Protein AF-A0A7J7NSS6-F1 (afdb_monomer)

Mean predicted aligned error: 16.61 Å

Radius of gyration: 22.89 Å; Cα contacts (8 Å, |Δi|>4): 612; chains: 1; bounding box: 60×55×59 Å

Organism: NCBI:txid39325

Solvent-accessible surface area (backbone atoms only — not comparable to full-atom values): 21079 Å² total; per-residue (Å²): 132,68,59,78,70,62,75,88,62,68,85,69,71,80,84,78,56,51,72,68,51,47,50,54,41,51,54,50,54,50,36,53,73,68,77,43,67,46,45,37,40,45,58,42,60,90,91,64,49,59,67,59,48,50,40,52,44,48,52,56,50,24,68,70,72,55,29,59,59,25,49,45,47,28,11,84,44,65,68,66,5,54,78,68,78,32,38,28,47,44,69,74,67,68,46,72,86,66,87,78,63,74,82,77,79,71,54,72,68,59,35,52,54,46,23,68,72,46,67,65,40,52,35,37,38,31,39,52,40,41,50,41,13,50,68,57,53,49,46,50,27,55,48,28,17,60,37,58,72,28,98,43,78,38,21,52,45,19,39,39,36,30,29,32,89,87,52,68,59,20,90,88,39,35,37,79,86,54,94,57,71,62,63,60,60,53,57,14,52,50,48,30,49,53,48,51,61,71,63,74,56,74,69,45,59,41,62,41,49,53,78,44,70,69,40,65,71,44,57,38,70,74,38,73,61,32,46,65,62,43,69,47,36,73,68,32,40,30,27,33,56,47,72,79,41,65,94,31,44,40,27,56,68,35,45,28,34,28,68,41,78,41,60,55,94,88,56,57,77,56,83,40,72,53,60,24,38,30,29,36,32,83,69,49,72,58,92,44,76,44,92,97,50,50,28,37,75,45,49,56,45,75,41,75,46,66,48,98,88,67,49,83,32,34,42,32,25,52,46,60,43,72,50,80,38,70,68,81,74,82,78,72,94,75,87,76,75,87,88,62,88,62,51,77,56,84,86,75,80,94,67,88,82,83,85,87,80,90,78,89,84,85,81,137

Secondary structure (DSSP, 8-state):
-PPPPPGGG--S-GGG--HHHHHHHHHHHHHHHTT---EEEEE--TTS-HHHHHHHHHHHHHHHHT-GGGEEEEESSHHHHHHTT-EEHHHHTT----TT-S--PPPHHHHHHHHHHHTT--EEEETTGGG-BHHHHHHHHHHHHHHHT--SGGGG-EEEEEE-TTSPPPSSS-BTT-SSTTHHHHHHHHHHHHHHHHT-S--EEEEPEESSHHHHHS-TTTTTT--SEEEE-TT-EEEE-S-SBGGGTB-TT-EEEEEEEE--TT--TTTSPPSEEEEEETT--S--SSTTS-EEEE--EEEEEE-TT--EEEEEE-SEEE-S--------S----SS--PEEE-------S-----------

Sequence (364 aa):
MVDEVPENVLAVPLENMSDDQRMAHDVILKTLKDEKSIRMIICGRTGTGKSTLINAIVRSTVAHFRTSKSVRIMAPTGVPAFNIGGYTIHHELGISVERRSSYKQMTCEHCRRMHEEFKDTQLIIIDEYIMLGRSMIANVDLRCRDIFAVNELFGGVSVVLMGDIRQLPPIFDSPLYSKNGNYMQIAANDRNRDRLIQFGKPVRSIPSRNNCETTFNASTDDANDLEKHIYLSVGARVMLRSNLVIQNGLVSGAMGIVIDIVYLLSSNPPNDQPLAVMVDFDNYRGPSFCEGSNVIPIPPQTVNWKTSSGTSCQRTQIPLLLCWAITFRKTPKNWKVRRTKFKIIGRRSFAVNGSSTKSVLRIP

InterPro domains:
  IPR003593 AAA+ ATPase domain [SM00382] (36-182)
  IPR010285 DNA helicase Pif1-like, DEAD-box helicase domain [PF05970] (17-174)
  IPR027417 P-loop containing nucleoside triphosphate hydrolase [G3DSA:3.40.50.300] (14-190)
  IPR027417 P-loop containing nucleoside triphosphate hydrolase [SSF52540] (15-198)
  IPR027417 P-loop containing nucleoside triphosphate hydrolase [SSF52540] (151-330)
  IPR051055 PIF1 DNA helicase [PTHR47642] (16-175)

pLDDT: mean 71.23, std 20.9, range [20.59, 96.69]

Nearest PDB structures (foldseek):
  6l3g-assembly1_A  TM=4.893E-01  e=5.029E-19  Bacteroides sp. AF32-8BH
  6l3g-assembly1_B-2  TM=4.888E-01  e=2.295E-18  Bacteroides sp. AF32-8BH
  5fhe-assembly1_A  TM=4.822E-01  e=9.854E-18  Bacteroides fragilis
  5fhf-assembly1_A  TM=4.085E-01  e=5.369E-18  Bacteroides fragilis
  5fhd-assembly2_B  TM=4.383E-01  e=1.633E-13  Bacteroides fragilis

Foldseek 3Di:
DQPDDPPVLPPDDPVPADPLLVVVLCVLLVCLVVVAAAFAEEADDVPNCLLVSLSSNQVSQCVVLSHNLQEAEEECDDPVQVSNVHYHPCVLLVPDPLLDDDQDDDDPVVLVVLLVSNVNHQEYEYEQCQLDADSNLVSQQVSQCSNLVAPDRSNRHHYYYYYHPQPFGNQPWAGLQDPDTCPQNVVQQVVLVVVVVVVVFDKFKAAKDKPDPCQLPDDCSQFQNFDRIAIDGQQFKKFFRAQDDVVFPRHGGFIWGFHDFAADPPDDPPHDHTQFTWTQTPRGRDDAPDPPTSIDTQGWDKGWDADPVRDIIIITHGRMHGPPDRRDDDDPPDDDDDPDDYDYDDDDDDDPDDDDDDDDDDDD

Structure (mmCIF, N/CA/C/O backbone):
data_AF-A0A7J7NSS6-F1
#
_entry.id   AF-A0A7J7NSS6-F1
#
loop_
_atom_site.group_PDB
_atom_site.id
_atom_site.type_symbol
_atom_site.label_atom_id
_atom_site.label_alt_id
_atom_site.label_comp_id
_atom_site.label_asym_id
_atom_site.label_entity_id
_atom_site.label_seq_id
_atom_site.pdbx_PDB_ins_code
_atom_site.Cartn_x
_atom_site.Cartn_y
_atom_site.Cartn_z
_atom_site.occupancy
_atom_site.B_iso_or_equiv
_atom_site.auth_seq_id
_atom_site.auth_comp_id
_atom_site.auth_asym_id
_atom_site.auth_atom_id
_atom_site.pdbx_PDB_model_num
ATOM 1 N N . MET A 1 1 ? -28.173 14.974 16.090 1.00 33.12 1 MET A N 1
ATOM 2 C CA . MET A 1 1 ? -27.990 14.766 14.642 1.00 33.12 1 MET A CA 1
ATOM 3 C C . MET A 1 1 ? -26.992 13.635 14.506 1.00 33.12 1 MET A C 1
ATOM 5 O O . MET A 1 1 ? -25.934 13.733 15.105 1.00 33.12 1 MET A O 1
ATOM 9 N N . VAL A 1 2 ? -27.391 12.513 13.908 1.00 40.81 2 VAL A N 1
ATOM 10 C CA . VAL A 1 2 ? -26.460 11.417 13.604 1.00 40.81 2 VAL A CA 1
ATOM 11 C C . VAL A 1 2 ? -25.635 11.913 12.424 1.00 40.81 2 VAL A C 1
ATOM 13 O O . VAL A 1 2 ? -26.243 12.344 11.447 1.00 40.81 2 VAL A O 1
ATOM 16 N N . ASP A 1 3 ? -24.306 11.927 12.533 1.00 42.91 3 ASP A N 1
ATOM 17 C CA . ASP A 1 3 ? -23.444 12.256 11.394 1.00 42.91 3 ASP A CA 1
ATOM 18 C C . ASP A 1 3 ? -23.848 11.365 10.212 1.00 42.91 3 ASP A C 1
ATOM 20 O O . ASP A 1 3 ? -23.899 10.137 10.349 1.00 42.91 3 ASP A O 1
ATOM 24 N N . GLU A 1 4 ? -24.209 11.984 9.085 1.00 46.16 4 GLU A N 1
ATOM 25 C CA . GLU A 1 4 ? -24.670 11.270 7.896 1.00 46.16 4 GLU A CA 1
ATOM 26 C C . GLU A 1 4 ? -23.613 10.249 7.464 1.00 46.16 4 GLU A C 1
ATOM 28 O O . GLU A 1 4 ? -22.434 10.560 7.274 1.00 46.16 4 GLU A O 1
ATOM 33 N N . VAL A 1 5 ? -24.041 8.992 7.342 1.00 50.44 5 VAL A N 1
ATOM 34 C CA . VAL A 1 5 ? -23.228 7.942 6.730 1.00 50.44 5 VAL A CA 1
ATOM 35 C C . VAL A 1 5 ? -23.059 8.327 5.259 1.00 50.44 5 VAL A C 1
ATOM 37 O O . VAL A 1 5 ? -24.080 8.545 4.607 1.00 50.44 5 VAL A O 1
ATOM 40 N N . PRO A 1 6 ? -21.829 8.399 4.718 1.00 45.69 6 PRO A N 1
ATOM 41 C CA . PRO A 1 6 ? -21.617 8.747 3.317 1.00 45.69 6 PRO A CA 1
ATOM 42 C C . PRO A 1 6 ? -22.492 7.876 2.396 1.00 45.69 6 PRO A C 1
ATOM 44 O O . PRO A 1 6 ? -22.488 6.648 2.529 1.00 45.69 6 PRO A O 1
ATOM 47 N N . GLU A 1 7 ? -23.263 8.493 1.488 1.00 42.19 7 GLU A N 1
ATOM 48 C CA . GLU A 1 7 ? -24.265 7.823 0.628 1.00 42.19 7 GLU A CA 1
ATOM 49 C C . GLU A 1 7 ? -23.706 6.609 -0.136 1.00 42.19 7 GLU A C 1
ATOM 51 O O . GLU A 1 7 ? -24.392 5.613 -0.370 1.00 42.19 7 GLU A O 1
ATOM 56 N N . ASN A 1 8 ? -22.418 6.646 -0.459 1.00 44.03 8 ASN A N 1
ATOM 57 C CA . ASN A 1 8 ? -21.653 5.594 -1.121 1.00 44.03 8 ASN A CA 1
ATOM 58 C C . ASN A 1 8 ? -21.469 4.301 -0.293 1.00 44.03 8 ASN A C 1
ATOM 60 O O . ASN A 1 8 ? -21.081 3.277 -0.856 1.00 44.03 8 ASN A O 1
ATOM 64 N N . VAL A 1 9 ? -21.789 4.293 1.007 1.00 44.03 9 VAL A N 1
ATOM 65 C CA . VAL A 1 9 ? -21.720 3.100 1.881 1.00 44.03 9 VAL A CA 1
ATOM 66 C C . VAL A 1 9 ? -23.047 2.308 1.892 1.00 44.03 9 VAL A C 1
ATOM 68 O O . VAL A 1 9 ? -23.101 1.177 2.379 1.00 44.03 9 VAL A O 1
ATOM 71 N N . LEU A 1 10 ? -24.131 2.847 1.316 1.00 46.81 10 LEU A N 1
ATOM 72 C CA . LEU A 1 10 ? -25.498 2.331 1.500 1.00 46.81 10 LEU A CA 1
ATOM 73 C C . LEU A 1 10 ? -25.980 1.278 0.479 1.00 46.81 10 LEU A C 1
ATOM 75 O O . LEU A 1 10 ? -27.080 0.751 0.636 1.00 46.81 10 LEU A O 1
ATOM 79 N N . ALA A 1 11 ? -25.191 0.911 -0.532 1.00 46.31 11 ALA A N 1
ATOM 80 C CA . ALA A 1 11 ? -25.728 0.224 -1.716 1.00 46.31 11 ALA A CA 1
ATOM 81 C C . ALA A 1 11 ? -25.858 -1.319 -1.658 1.00 46.31 11 ALA A C 1
ATOM 83 O O . ALA A 1 11 ? -26.243 -1.911 -2.665 1.00 46.31 11 ALA A O 1
ATOM 84 N N . VAL A 1 12 ? -25.560 -2.011 -0.544 1.00 51.09 12 VAL A N 1
ATOM 85 C CA . VAL A 1 12 ? -25.663 -3.491 -0.503 1.00 51.09 12 VAL A CA 1
ATOM 86 C C . VAL A 1 12 ? -26.597 -3.992 0.609 1.00 51.09 12 VAL A C 1
ATOM 88 O O . VAL A 1 12 ? -26.311 -3.764 1.788 1.00 51.09 12 VAL A O 1
ATOM 91 N N . PRO A 1 13 ? -27.694 -4.702 0.273 1.00 54.19 13 PRO A N 1
ATOM 92 C CA . PRO A 1 13 ? -28.561 -5.342 1.258 1.00 54.19 13 PRO A CA 1
ATOM 93 C C . PRO A 1 13 ? -27.808 -6.423 2.047 1.00 54.19 13 PRO A C 1
ATOM 95 O O . PRO A 1 13 ? -27.206 -7.326 1.462 1.00 54.19 13 PRO A O 1
ATOM 98 N N . LEU A 1 14 ? -27.893 -6.369 3.382 1.00 58.19 14 LEU A N 1
ATOM 99 C CA . LEU A 1 14 ? -27.331 -7.371 4.311 1.00 58.19 14 LEU A CA 1
ATOM 100 C C . LEU A 1 14 ? -27.863 -8.797 4.048 1.00 58.19 14 LEU A C 1
ATOM 102 O O . LEU A 1 14 ? -27.283 -9.789 4.492 1.00 58.19 14 LEU A O 1
ATOM 106 N N . GLU A 1 15 ? -28.970 -8.897 3.316 1.00 59.84 15 GLU A N 1
ATOM 107 C CA . GLU A 1 15 ? -29.727 -10.112 3.029 1.00 59.84 15 GLU A CA 1
ATOM 108 C C . GLU A 1 15 ? -28.940 -11.104 2.150 1.00 59.84 15 GLU A C 1
ATOM 110 O O . GLU A 1 15 ? -29.047 -12.314 2.357 1.00 59.84 15 GLU A O 1
ATOM 115 N N . ASN A 1 16 ? -28.013 -10.618 1.314 1.00 70.06 16 ASN A N 1
ATOM 116 C CA . ASN A 1 16 ? -27.240 -11.432 0.362 1.00 70.06 16 ASN A CA 1
ATOM 117 C C . ASN A 1 16 ? -25.867 -11.919 0.871 1.00 70.06 16 ASN A C 1
ATOM 119 O O . ASN A 1 16 ? -25.054 -12.400 0.082 1.00 70.06 16 ASN A O 1
ATOM 123 N N . MET A 1 17 ? -25.570 -11.794 2.169 1.00 76.38 17 MET A N 1
ATOM 124 C CA . MET A 1 17 ? -24.295 -12.270 2.721 1.00 76.38 17 MET A CA 1
ATOM 125 C C . MET A 1 17 ? -24.225 -13.805 2.796 1.00 76.38 17 MET A C 1
ATOM 127 O O . MET A 1 17 ? -25.200 -14.471 3.129 1.00 76.38 17 MET A O 1
ATOM 131 N N . SER A 1 18 ? -23.057 -14.395 2.550 1.00 79.50 18 SER A N 1
ATOM 132 C CA . SER A 1 18 ? -22.844 -15.819 2.838 1.00 79.50 18 SER A CA 1
ATOM 133 C C . SER A 1 18 ? -22.852 -16.095 4.348 1.00 79.50 18 SER A C 1
ATOM 135 O O . SER A 1 18 ? -22.655 -15.183 5.155 1.00 79.50 18 SER A O 1
ATOM 137 N N . ASP A 1 19 ? -23.023 -17.357 4.747 1.00 75.38 19 ASP A N 1
ATOM 138 C CA . ASP A 1 19 ? -22.987 -17.752 6.165 1.00 75.38 19 ASP A CA 1
ATOM 139 C C . ASP A 1 19 ? -21.666 -17.367 6.846 1.00 75.38 19 ASP A C 1
ATOM 141 O O . ASP A 1 19 ? -21.662 -16.890 7.979 1.00 75.38 19 ASP A O 1
ATOM 145 N N . ASP A 1 20 ? -20.540 -17.494 6.136 1.00 73.69 20 ASP A N 1
ATOM 146 C CA . ASP A 1 20 ? -19.221 -17.096 6.640 1.00 73.69 20 ASP A CA 1
ATOM 147 C C . ASP A 1 20 ? -19.101 -15.570 6.803 1.00 73.69 20 ASP A C 1
ATOM 149 O O . ASP A 1 20 ? -18.517 -15.094 7.780 1.00 73.69 20 ASP A O 1
ATOM 153 N N . GLN A 1 21 ? -19.662 -14.793 5.868 1.00 77.88 21 GLN A N 1
ATOM 154 C CA . GLN A 1 21 ? -19.699 -13.329 5.960 1.00 77.88 21 GLN A CA 1
ATOM 155 C C . GLN A 1 21 ? -20.572 -12.879 7.136 1.00 77.88 21 GLN A C 1
ATOM 157 O O . GLN A 1 21 ? -20.124 -12.058 7.936 1.00 77.88 21 GLN A O 1
ATOM 162 N N . ARG A 1 22 ? -21.771 -13.462 7.290 1.00 80.69 22 ARG A N 1
ATOM 163 C CA . ARG A 1 22 ? -22.652 -13.224 8.446 1.00 80.69 22 ARG A CA 1
ATOM 164 C C . ARG A 1 22 ? -21.960 -13.587 9.752 1.00 80.69 22 ARG A C 1
ATOM 166 O O . ARG A 1 22 ? -21.938 -12.781 10.672 1.00 80.69 22 ARG A O 1
ATOM 173 N N . MET A 1 23 ? -21.310 -14.748 9.815 1.00 78.06 23 MET A N 1
ATOM 174 C CA . MET A 1 23 ? -20.581 -15.172 11.008 1.00 78.06 23 MET A CA 1
ATOM 175 C C . MET A 1 23 ? -19.473 -14.181 11.382 1.00 78.06 23 MET A C 1
ATOM 177 O O . MET A 1 23 ? -19.354 -13.811 12.549 1.00 78.06 23 MET A O 1
ATOM 181 N N . ALA A 1 24 ? -18.655 -13.747 10.418 1.00 79.69 24 ALA A N 1
ATOM 182 C CA . ALA A 1 24 ? -17.600 -12.768 10.673 1.00 79.69 24 ALA A CA 1
ATOM 183 C C . ALA A 1 24 ? -18.177 -11.428 11.157 1.00 79.69 24 ALA A C 1
ATOM 185 O O . ALA A 1 24 ? -17.716 -10.891 12.166 1.00 79.69 24 ALA A O 1
ATOM 186 N N . HIS A 1 25 ? -19.212 -10.932 10.476 1.00 87.06 25 HIS A N 1
ATOM 187 C CA . HIS A 1 25 ? -19.939 -9.721 10.844 1.00 87.06 25 HIS A CA 1
ATOM 188 C C . HIS A 1 25 ? -20.481 -9.791 12.281 1.00 87.06 25 HIS A C 1
ATOM 190 O O . HIS A 1 25 ? -20.192 -8.913 13.095 1.00 87.06 25 HIS A O 1
ATOM 196 N N . ASP A 1 26 ? -21.204 -10.857 12.621 1.00 83.38 26 ASP A N 1
ATOM 197 C CA . ASP A 1 26 ? -21.876 -10.999 13.912 1.00 83.38 26 ASP A CA 1
ATOM 198 C C . ASP A 1 26 ? -20.880 -11.145 15.059 1.00 83.38 26 ASP A C 1
ATOM 200 O O . ASP A 1 26 ? -21.073 -10.572 16.132 1.00 83.38 26 ASP A O 1
ATOM 204 N N . VAL A 1 27 ? -19.779 -11.872 14.837 1.00 82.81 27 VAL A N 1
ATOM 205 C CA . VAL A 1 27 ? -18.698 -11.981 15.823 1.00 82.81 27 VAL A CA 1
ATOM 206 C C . VAL A 1 27 ? -18.070 -10.616 16.085 1.00 82.81 27 VAL A C 1
ATOM 208 O O . VAL A 1 27 ? -17.820 -10.290 17.247 1.00 82.81 27 VAL A O 1
ATOM 211 N N . ILE A 1 28 ? -17.824 -9.819 15.040 1.00 86.19 28 ILE A N 1
ATOM 212 C CA . ILE A 1 28 ? -17.259 -8.475 15.193 1.00 86.19 28 ILE A CA 1
ATOM 213 C C . ILE A 1 28 ? -18.233 -7.589 15.964 1.00 86.19 28 ILE A C 1
ATOM 215 O O . ILE A 1 28 ? -17.880 -7.070 17.020 1.00 86.19 28 ILE A O 1
ATOM 219 N N . LEU A 1 29 ? -19.476 -7.478 15.496 1.00 90.75 29 LEU A N 1
ATOM 220 C CA . LEU A 1 29 ? -20.461 -6.588 16.097 1.00 90.75 29 LEU A CA 1
ATOM 221 C C . LEU A 1 29 ? -20.769 -6.964 17.550 1.00 90.75 29 LEU A C 1
ATOM 223 O O . LEU A 1 29 ? -20.871 -6.086 18.402 1.00 90.75 29 LEU A O 1
ATOM 227 N N . LYS A 1 30 ? -20.886 -8.262 17.854 1.00 87.69 30 LYS A N 1
ATOM 228 C CA . LYS A 1 30 ? -21.090 -8.732 19.227 1.00 87.69 30 LYS A CA 1
ATOM 229 C C . LYS A 1 30 ? -19.909 -8.383 20.128 1.00 87.69 30 LYS A C 1
ATOM 231 O O . LYS A 1 30 ? -20.115 -7.933 21.244 1.00 87.69 30 LYS A O 1
ATOM 236 N N . THR A 1 31 ? -18.681 -8.578 19.654 1.00 85.06 31 THR A N 1
ATOM 237 C CA . THR A 1 31 ? -17.499 -8.317 20.486 1.00 85.06 31 THR A CA 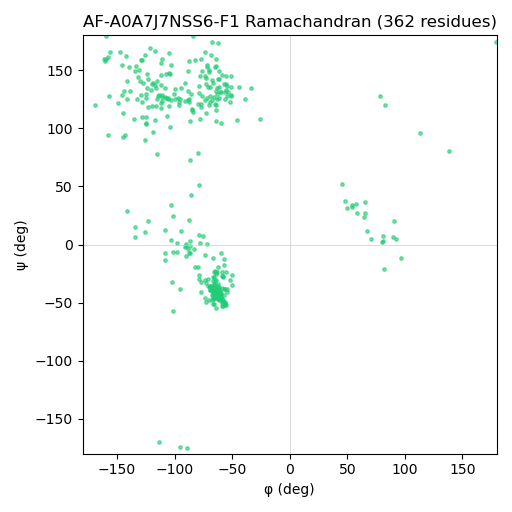1
ATOM 238 C C . THR A 1 31 ? -17.326 -6.818 20.752 1.00 85.06 31 THR A C 1
ATOM 240 O O . THR A 1 31 ? -16.977 -6.453 21.869 1.00 85.06 31 THR A O 1
ATOM 243 N N . LEU A 1 32 ? -17.647 -5.960 19.774 1.00 91.75 32 LEU A N 1
ATOM 244 C CA . LEU A 1 32 ? -17.687 -4.505 19.970 1.00 91.75 32 LEU A CA 1
ATOM 245 C C . LEU A 1 32 ? -18.767 -4.086 20.979 1.00 91.75 32 LEU A C 1
ATOM 247 O O . LEU A 1 32 ? -18.495 -3.258 21.837 1.00 91.75 32 LEU A O 1
ATOM 251 N N . LYS A 1 33 ? -19.966 -4.682 20.903 1.00 90.94 33 LYS A N 1
ATOM 252 C CA . LYS A 1 33 ? -21.068 -4.451 21.859 1.00 90.94 33 LYS A CA 1
ATOM 253 C C . LYS A 1 33 ? -20.723 -4.867 23.287 1.00 90.94 33 LYS A C 1
ATOM 255 O O . LYS A 1 33 ? -21.180 -4.239 24.229 1.00 90.94 33 LYS A O 1
ATOM 260 N N . ASP A 1 34 ? -19.925 -5.921 23.431 1.00 91.19 34 ASP A N 1
ATOM 261 C CA . ASP A 1 34 ? -19.420 -6.393 24.721 1.00 91.19 34 ASP A CA 1
ATOM 262 C C . ASP A 1 34 ? -18.223 -5.551 25.228 1.00 91.19 34 ASP A C 1
ATOM 264 O O . ASP A 1 34 ? -17.562 -5.969 26.179 1.00 91.19 34 ASP A O 1
ATOM 268 N N . GLU A 1 35 ? -17.900 -4.427 24.568 1.00 87.69 35 GLU A N 1
ATOM 269 C CA . GLU A 1 35 ? -16.772 -3.526 24.867 1.00 87.69 35 GLU A CA 1
ATOM 270 C C . GLU A 1 35 ? -15.413 -4.245 24.923 1.00 87.69 35 GLU A C 1
ATOM 272 O O . GLU A 1 35 ? -14.509 -3.908 25.689 1.00 87.69 35 GLU A O 1
ATOM 277 N N . LYS A 1 36 ? -15.250 -5.278 24.090 1.00 83.25 36 LYS A N 1
ATOM 278 C CA . LYS A 1 36 ? -14.015 -6.063 23.994 1.00 83.25 36 LYS A CA 1
ATOM 279 C C . LYS A 1 36 ? -13.238 -5.719 22.735 1.00 83.25 36 LYS A C 1
ATOM 281 O O . LYS A 1 36 ? -13.799 -5.475 21.668 1.00 83.25 36 LYS A O 1
ATOM 286 N N . SER A 1 37 ? -11.914 -5.803 22.839 1.00 81.19 37 SER A N 1
ATOM 287 C CA . SER A 1 37 ? -11.025 -5.596 21.702 1.00 81.19 37 SER A CA 1
ATOM 288 C C . SER A 1 37 ? -10.954 -6.833 20.799 1.00 81.19 37 SER A C 1
ATOM 290 O O . SER A 1 37 ? -10.845 -7.980 21.245 1.00 81.19 37 SER A O 1
ATOM 292 N N . ILE A 1 38 ? -11.007 -6.606 19.485 1.00 83.62 38 ILE A N 1
ATOM 293 C CA . ILE A 1 38 ? -10.937 -7.657 18.463 1.00 83.62 38 ILE A CA 1
ATOM 294 C C . ILE A 1 38 ? -9.593 -7.590 17.748 1.00 83.62 38 ILE A C 1
ATOM 296 O O . ILE A 1 38 ? -9.148 -6.529 17.319 1.00 83.62 38 ILE A O 1
ATOM 300 N N . ARG A 1 39 ? -8.954 -8.744 17.557 1.00 82.31 39 ARG A N 1
ATOM 301 C CA . ARG A 1 39 ? -7.775 -8.912 16.696 1.00 82.31 39 ARG A CA 1
ATOM 302 C C . ARG A 1 39 ? -8.077 -10.025 15.705 1.00 82.31 39 ARG A C 1
ATOM 304 O O . ARG A 1 39 ? -7.858 -11.205 15.999 1.00 82.31 39 ARG A O 1
ATOM 311 N N . MET A 1 40 ? -8.631 -9.664 14.553 1.00 79.31 40 MET A N 1
ATOM 312 C CA . MET A 1 40 ? -9.112 -10.639 13.574 1.00 79.31 40 MET A CA 1
ATOM 313 C C . MET A 1 40 ? -8.452 -10.448 12.216 1.00 79.31 40 MET A C 1
ATOM 315 O O . MET A 1 40 ? -8.218 -9.325 11.782 1.00 79.31 40 MET A O 1
ATOM 319 N N . ILE A 1 41 ? -8.176 -11.564 11.546 1.00 75.81 41 ILE A N 1
ATOM 320 C CA . ILE A 1 41 ? -7.801 -11.582 10.133 1.00 75.81 41 ILE A CA 1
ATOM 321 C C . ILE A 1 41 ? -8.896 -12.320 9.368 1.00 75.81 41 ILE A C 1
ATOM 323 O O . ILE A 1 41 ? -9.220 -13.465 9.703 1.00 75.81 41 ILE A O 1
ATOM 327 N N . ILE A 1 42 ? -9.441 -11.662 8.348 1.00 75.50 42 ILE A N 1
ATOM 328 C CA . ILE A 1 42 ? -10.444 -12.199 7.435 1.00 75.50 42 ILE A CA 1
ATOM 329 C C . ILE A 1 42 ? -9.800 -12.356 6.062 1.00 75.50 42 ILE A C 1
ATOM 331 O O . ILE A 1 42 ? -9.386 -11.389 5.422 1.00 75.50 42 ILE A O 1
ATOM 335 N N . CYS A 1 43 ? -9.733 -13.604 5.607 1.00 72.50 43 CYS A N 1
ATOM 336 C CA . CYS A 1 43 ? -9.158 -13.947 4.316 1.00 72.50 43 CYS A CA 1
ATOM 337 C C . CYS A 1 43 ? -10.268 -14.307 3.328 1.00 72.50 43 CYS A C 1
ATOM 339 O O . CYS A 1 43 ? -11.048 -15.222 3.582 1.00 72.50 43 CYS A O 1
ATOM 341 N N . GLY A 1 44 ? -10.301 -13.647 2.172 1.00 61.81 44 GLY A N 1
ATOM 342 C CA . GLY A 1 44 ? -11.289 -13.911 1.124 1.00 61.81 44 GLY A CA 1
ATOM 343 C C . GLY A 1 44 ? -10.668 -13.832 -0.260 1.00 61.81 44 GLY A C 1
ATOM 344 O O . GLY A 1 44 ? -9.831 -12.966 -0.512 1.00 61.81 44 GLY A O 1
ATOM 345 N N . ARG A 1 45 ? -11.071 -14.724 -1.170 1.00 60.34 45 ARG A N 1
ATOM 346 C CA . ARG A 1 45 ? -10.577 -14.709 -2.554 1.00 60.34 45 ARG A CA 1
ATOM 347 C C . ARG A 1 45 ? -11.016 -13.422 -3.277 1.00 60.34 45 ARG A C 1
ATOM 349 O O . ARG A 1 45 ? -11.971 -12.766 -2.861 1.00 60.34 45 ARG A O 1
ATOM 356 N N . THR A 1 46 ? -10.353 -13.027 -4.364 1.00 60.91 46 THR A N 1
ATOM 357 C CA . THR A 1 46 ? -10.933 -12.013 -5.272 1.00 60.91 46 THR A CA 1
ATOM 358 C C . THR A 1 46 ? -12.360 -12.415 -5.658 1.00 60.91 46 THR A C 1
ATOM 360 O O . THR A 1 46 ? -12.606 -13.586 -5.945 1.00 60.91 46 THR A O 1
ATOM 363 N N . GLY A 1 47 ? -13.297 -11.465 -5.626 1.00 62.75 47 GLY A N 1
ATOM 364 C CA . GLY A 1 47 ? -14.698 -11.713 -5.975 1.00 62.75 47 GLY A CA 1
ATOM 365 C C . GLY A 1 47 ? -15.556 -12.361 -4.880 1.00 62.75 47 GLY A C 1
ATOM 366 O O . GLY A 1 47 ? -16.735 -12.580 -5.113 1.00 62.75 47 GLY A O 1
ATOM 367 N N . THR A 1 48 ? -15.037 -12.629 -3.672 1.00 65.31 48 THR A N 1
ATOM 368 C CA . THR A 1 48 ? -15.842 -13.211 -2.568 1.00 65.31 48 THR A CA 1
ATOM 369 C C . THR A 1 48 ? -16.561 -12.171 -1.706 1.00 65.31 48 THR A C 1
ATOM 371 O O . THR A 1 48 ? -16.845 -12.436 -0.541 1.00 65.31 48 THR A O 1
ATOM 374 N N . GLY A 1 49 ? -16.777 -10.956 -2.217 1.00 75.62 49 GLY A N 1
ATOM 375 C CA . GLY A 1 49 ? -17.497 -9.903 -1.492 1.00 75.62 49 GLY A CA 1
ATOM 376 C C . GLY A 1 49 ? -16.802 -9.386 -0.223 1.00 75.62 49 GLY A C 1
ATOM 377 O O . GLY A 1 49 ? -17.480 -9.090 0.754 1.00 75.62 49 GLY A O 1
ATOM 378 N N . LYS A 1 50 ? -15.462 -9.271 -0.196 1.00 80.19 50 LYS A N 1
ATOM 379 C CA . LYS A 1 50 ? -14.746 -8.650 0.944 1.00 80.19 50 LYS A CA 1
ATOM 380 C C . LYS A 1 50 ? -15.217 -7.213 1.188 1.00 80.19 50 LYS A C 1
ATOM 382 O O . LYS A 1 50 ? -15.577 -6.878 2.309 1.00 80.19 50 LYS A O 1
ATOM 387 N N . SER A 1 51 ? -15.307 -6.410 0.129 1.00 79.62 51 SER A N 1
ATOM 388 C CA . SER A 1 51 ? -15.824 -5.038 0.197 1.00 79.62 51 SER A CA 1
ATOM 389 C C . SER A 1 51 ? -17.279 -5.001 0.678 1.00 79.62 51 SER A C 1
ATOM 391 O O . SER A 1 51 ? -17.634 -4.161 1.496 1.00 79.62 51 SER A O 1
ATOM 393 N N . THR A 1 52 ? -18.105 -5.972 0.269 1.00 83.88 52 THR A N 1
ATOM 394 C CA . THR A 1 52 ? -19.474 -6.136 0.787 1.00 83.88 52 THR A CA 1
ATOM 395 C C . THR A 1 52 ? -19.491 -6.364 2.298 1.00 83.88 52 THR A C 1
ATOM 397 O O . THR A 1 52 ? -20.272 -5.732 3.004 1.00 83.88 52 THR A O 1
ATOM 400 N N . LEU A 1 53 ? -18.607 -7.227 2.806 1.00 86.19 53 LEU A N 1
ATOM 401 C CA . LEU A 1 53 ? -18.479 -7.481 4.239 1.00 86.19 53 LEU A CA 1
ATOM 402 C C . LEU A 1 53 ? -17.960 -6.251 5.001 1.00 86.19 53 LEU A C 1
ATOM 404 O O . LEU A 1 53 ? -18.476 -5.953 6.074 1.00 86.19 53 LEU A O 1
ATOM 408 N N . ILE A 1 54 ? -16.978 -5.524 4.452 1.00 89.81 54 ILE A N 1
ATOM 409 C CA . ILE A 1 54 ? -16.486 -4.260 5.029 1.00 89.81 54 ILE A CA 1
ATOM 410 C C . ILE A 1 54 ? -17.654 -3.283 5.189 1.00 89.81 54 ILE A C 1
ATOM 412 O O . ILE A 1 54 ? -17.902 -2.813 6.297 1.00 89.81 54 ILE A O 1
ATOM 416 N N . ASN A 1 55 ? -18.427 -3.058 4.125 1.00 87.69 55 ASN A N 1
ATOM 417 C CA . ASN A 1 55 ? -19.566 -2.140 4.147 1.00 87.69 55 ASN A CA 1
ATOM 418 C C . ASN A 1 55 ? -20.630 -2.562 5.173 1.00 87.69 55 ASN A C 1
ATOM 420 O O . ASN A 1 55 ? -21.148 -1.721 5.907 1.00 87.69 55 ASN A O 1
ATOM 424 N N . ALA A 1 56 ? -20.915 -3.864 5.285 1.00 88.94 56 ALA A N 1
ATOM 425 C CA . ALA A 1 56 ? -21.836 -4.399 6.287 1.00 88.94 56 ALA A CA 1
ATOM 426 C C . ALA A 1 56 ? -21.362 -4.125 7.725 1.00 88.94 56 ALA A C 1
ATOM 428 O O . ALA A 1 56 ? -22.140 -3.652 8.555 1.00 88.94 56 ALA A O 1
ATOM 429 N N . ILE A 1 57 ? -20.080 -4.377 8.016 1.00 91.44 57 ILE A N 1
ATOM 430 C CA . ILE A 1 57 ? -19.485 -4.124 9.337 1.00 91.44 57 ILE A CA 1
ATOM 431 C C . ILE A 1 57 ? -19.527 -2.630 9.663 1.00 91.44 57 ILE A C 1
ATOM 433 O O . ILE A 1 57 ? -19.930 -2.264 10.768 1.00 91.44 57 ILE A O 1
ATOM 437 N N . VAL A 1 58 ? -19.152 -1.774 8.708 1.00 91.69 58 VAL A N 1
ATOM 438 C CA . VAL A 1 58 ? -19.154 -0.314 8.870 1.00 91.69 58 VAL A CA 1
ATOM 439 C C . VAL A 1 58 ? -20.561 0.163 9.206 1.00 91.69 58 VAL A C 1
ATOM 441 O O . VAL A 1 58 ? -20.759 0.793 10.242 1.00 91.69 58 VAL A O 1
ATOM 444 N N . ARG A 1 59 ? -21.556 -0.222 8.399 1.00 88.62 59 ARG A N 1
ATOM 445 C CA . ARG A 1 59 ? -22.957 0.162 8.602 1.00 88.62 59 ARG A CA 1
ATOM 446 C C . ARG A 1 59 ? -23.469 -0.235 9.985 1.00 88.62 59 ARG A C 1
ATOM 448 O O . ARG A 1 59 ? -24.032 0.600 10.688 1.00 88.62 59 ARG A O 1
ATOM 455 N N . SER A 1 60 ? -23.263 -1.486 10.390 1.00 90.62 60 SER A N 1
ATOM 456 C CA . SER A 1 60 ? -23.747 -1.981 11.683 1.00 90.62 60 SER A CA 1
ATOM 457 C C . SER A 1 60 ? -23.021 -1.349 12.872 1.00 90.62 60 SER A C 1
ATOM 459 O O . SER A 1 60 ? -23.645 -1.080 13.897 1.00 90.62 60 SER A O 1
ATOM 461 N N . THR A 1 61 ? -21.720 -1.079 12.743 1.00 92.25 61 THR A N 1
ATOM 462 C CA . THR A 1 61 ? -20.926 -0.438 13.801 1.00 92.25 61 THR A CA 1
ATOM 463 C C . THR A 1 61 ? -21.320 1.025 13.970 1.00 92.25 61 THR A C 1
ATOM 465 O O . THR A 1 61 ? -21.625 1.450 15.082 1.00 92.25 61 THR A O 1
ATOM 468 N N . VAL A 1 62 ? -21.426 1.772 12.867 1.00 91.31 62 VAL A N 1
ATOM 469 C CA . VAL A 1 62 ? -21.864 3.174 12.886 1.00 91.31 62 VAL A CA 1
ATOM 470 C C . VAL A 1 62 ? -23.296 3.295 13.402 1.00 91.31 62 VAL A C 1
ATOM 472 O O . VAL A 1 62 ? -23.567 4.159 14.230 1.00 91.31 62 VAL A O 1
ATOM 475 N N . ALA A 1 63 ? -24.206 2.401 13.002 1.00 89.69 63 ALA A N 1
ATOM 476 C CA . ALA A 1 63 ? -25.569 2.382 13.534 1.00 89.69 63 ALA A CA 1
ATOM 477 C C . ALA A 1 63 ? -25.606 2.116 15.049 1.00 89.69 63 ALA A C 1
ATOM 479 O O . ALA A 1 63 ? -26.438 2.682 15.759 1.00 89.69 63 ALA A O 1
ATOM 480 N N . HIS A 1 64 ? -24.705 1.269 15.554 1.00 90.94 64 HIS A N 1
ATOM 481 C CA . HIS A 1 64 ? -24.633 0.947 16.974 1.00 90.94 64 HIS A CA 1
ATOM 482 C C . HIS A 1 64 ? -24.059 2.098 17.814 1.00 90.94 64 HIS A C 1
ATOM 484 O O . HIS A 1 64 ? -24.684 2.492 18.796 1.00 90.94 64 HIS A O 1
ATOM 490 N N . PHE A 1 65 ? -22.915 2.660 17.411 1.00 91.56 65 PHE A N 1
ATOM 491 C CA . PHE A 1 65 ? -22.227 3.730 18.148 1.00 91.56 65 PHE A CA 1
ATOM 492 C C . PHE A 1 65 ? -22.711 5.143 17.791 1.00 91.56 65 PHE A C 1
ATOM 494 O O . PHE A 1 65 ? -22.325 6.107 18.443 1.00 91.56 65 PHE A O 1
ATOM 501 N N . ARG A 1 66 ? -23.576 5.277 16.776 1.00 90.44 66 ARG A N 1
ATOM 502 C CA . ARG A 1 66 ? -24.194 6.535 16.313 1.00 90.44 66 ARG A CA 1
ATOM 503 C C . ARG A 1 66 ? -23.196 7.614 15.877 1.00 90.44 66 ARG A C 1
ATOM 505 O O . ARG A 1 66 ? -23.509 8.799 15.931 1.00 90.44 66 ARG A O 1
ATOM 512 N N . THR A 1 67 ? -22.015 7.203 15.426 1.00 89.44 67 THR A N 1
ATOM 513 C CA . THR A 1 67 ? -20.974 8.098 14.911 1.00 89.44 67 THR A CA 1
ATOM 514 C C . THR A 1 67 ? -20.232 7.442 13.756 1.00 89.44 67 THR A C 1
ATOM 516 O O . THR A 1 67 ? -19.812 6.283 13.853 1.00 89.44 67 THR A O 1
ATOM 519 N N . SER A 1 68 ? -20.054 8.178 12.658 1.00 86.19 68 SER A N 1
ATOM 520 C CA . SER A 1 68 ? -19.273 7.729 11.499 1.00 86.19 68 SER A CA 1
ATOM 521 C C . SER A 1 68 ? -17.794 7.533 11.852 1.00 86.19 68 SER A C 1
ATOM 523 O O . SER A 1 68 ? -17.132 6.677 11.274 1.00 86.19 68 SER A O 1
ATOM 525 N N . LYS A 1 69 ? -17.303 8.236 12.882 1.00 91.38 69 LYS A N 1
ATOM 526 C CA . LYS A 1 69 ? -15.928 8.127 13.394 1.00 91.38 69 LYS A CA 1
ATOM 527 C C . LYS A 1 69 ? -15.658 6.844 14.185 1.00 91.38 69 LYS A C 1
ATOM 529 O O . LYS A 1 69 ? -14.503 6.563 14.490 1.00 91.38 69 LYS A O 1
ATOM 534 N N . SER A 1 70 ? -16.690 6.049 14.492 1.00 93.62 70 SER A N 1
ATOM 535 C CA . SER A 1 70 ? -16.532 4.770 15.206 1.00 93.62 70 SER A CA 1
ATOM 536 C C . SER A 1 70 ? -15.746 3.732 14.410 1.00 93.62 70 SER A C 1
ATOM 538 O O . SER A 1 70 ? -15.162 2.824 15.008 1.00 93.62 70 SER A O 1
ATOM 540 N N . VAL A 1 71 ? -15.698 3.866 13.080 1.00 95.00 71 VAL A N 1
ATOM 541 C CA . VAL A 1 71 ? -14.951 2.971 12.197 1.00 95.00 71 VAL A CA 1
ATOM 542 C C . VAL A 1 71 ? -13.984 3.764 11.336 1.00 95.00 71 VAL A C 1
ATOM 544 O O . VAL A 1 71 ? -14.373 4.701 10.647 1.00 95.00 71 VAL A O 1
ATOM 547 N N . ARG A 1 72 ? -12.722 3.340 11.323 1.00 94.88 72 ARG A N 1
ATOM 548 C CA . ARG A 1 72 ? -11.686 3.869 10.434 1.00 94.88 72 ARG A CA 1
ATOM 549 C C . ARG A 1 72 ? -11.308 2.794 9.424 1.00 94.88 72 ARG A C 1
ATOM 551 O O . ARG A 1 72 ? -10.931 1.687 9.814 1.00 94.88 72 ARG A O 1
ATOM 558 N N . ILE A 1 73 ? -11.425 3.106 8.136 1.00 94.06 73 ILE A N 1
ATOM 559 C CA . ILE A 1 73 ? -11.119 2.177 7.044 1.00 94.06 73 ILE A CA 1
ATOM 560 C C . ILE A 1 73 ? -9.833 2.630 6.367 1.00 94.06 73 ILE A C 1
ATOM 562 O O . ILE A 1 73 ? -9.704 3.784 5.955 1.00 94.06 73 ILE A O 1
ATOM 566 N N . MET A 1 74 ? -8.882 1.713 6.252 1.00 93.06 74 MET A N 1
ATOM 567 C CA . MET A 1 74 ? -7.560 1.995 5.724 1.00 93.06 74 MET A CA 1
ATOM 568 C C . MET A 1 74 ? -7.118 0.951 4.706 1.00 93.06 74 MET A C 1
ATOM 570 O O . MET A 1 74 ? -7.507 -0.212 4.787 1.00 93.06 74 MET A O 1
ATOM 574 N N . ALA A 1 75 ? -6.240 1.350 3.787 1.00 86.19 75 ALA A N 1
ATOM 575 C CA . ALA A 1 75 ? -5.509 0.413 2.941 1.00 86.19 75 ALA A CA 1
ATOM 576 C C . ALA A 1 75 ? -4.050 0.859 2.686 1.00 86.19 75 ALA A C 1
ATOM 578 O O . ALA A 1 75 ? -3.707 2.029 2.877 1.00 86.19 75 ALA A O 1
ATOM 579 N N . PRO A 1 76 ? -3.158 -0.049 2.252 1.00 79.12 76 PRO A N 1
ATOM 580 C CA . PRO A 1 76 ? -1.754 0.258 1.970 1.00 79.12 76 PRO A CA 1
ATOM 581 C C . PRO A 1 76 ? -1.557 1.218 0.793 1.00 79.12 76 PRO A C 1
ATOM 583 O O . PRO A 1 76 ? -0.626 2.022 0.806 1.00 79.12 76 PRO A O 1
ATOM 586 N N . THR A 1 77 ? -2.422 1.138 -0.222 1.00 74.06 77 THR A N 1
ATOM 587 C CA . THR A 1 77 ? -2.344 1.931 -1.457 1.00 74.06 77 THR A CA 1
ATOM 588 C C . THR A 1 77 ? -3.647 2.686 -1.721 1.00 74.06 77 THR A C 1
ATOM 590 O O . THR A 1 77 ? -4.686 2.399 -1.126 1.00 74.06 77 THR A O 1
ATOM 593 N N . GLY A 1 78 ? -3.588 3.689 -2.604 1.00 66.19 78 GLY A N 1
ATOM 594 C CA . GLY A 1 78 ? -4.712 4.599 -2.849 1.00 66.19 78 GLY A CA 1
ATOM 595 C C . GLY A 1 78 ? -5.932 3.943 -3.501 1.00 66.19 78 GLY A C 1
ATOM 596 O O . GLY A 1 78 ? -7.052 4.271 -3.133 1.00 66.19 78 GLY A O 1
ATOM 597 N N . VAL A 1 79 ? -5.737 2.996 -4.428 1.00 70.50 79 VAL A N 1
ATOM 598 C CA . VAL A 1 79 ? -6.855 2.368 -5.162 1.00 70.50 79 VAL A CA 1
ATOM 599 C C . VAL A 1 79 ? -7.749 1.521 -4.242 1.00 70.50 79 VAL A C 1
ATOM 601 O O . VAL A 1 79 ? -8.956 1.760 -4.229 1.00 70.50 79 VAL A O 1
ATOM 604 N N . PRO A 1 80 ? -7.221 0.583 -3.428 1.00 70.56 80 PRO A N 1
ATOM 605 C CA . PRO A 1 80 ? -8.043 -0.154 -2.474 1.00 70.56 80 PRO A CA 1
ATOM 606 C C . PRO A 1 80 ? -8.692 0.757 -1.432 1.00 70.56 80 PRO A C 1
ATOM 608 O O . PRO A 1 80 ? -9.869 0.573 -1.153 1.00 70.56 80 PRO A O 1
ATOM 611 N N . ALA A 1 81 ? -7.972 1.769 -0.924 1.00 71.31 81 ALA A N 1
ATOM 612 C CA . ALA A 1 81 ? -8.521 2.735 0.033 1.00 71.31 81 ALA A CA 1
ATOM 613 C C . ALA A 1 81 ? -9.741 3.469 -0.541 1.00 71.31 81 ALA A C 1
ATOM 615 O O . ALA A 1 81 ? -10.795 3.505 0.090 1.00 71.31 81 ALA A O 1
ATOM 616 N N . PHE A 1 82 ? -9.625 3.981 -1.769 1.00 69.88 82 PHE A N 1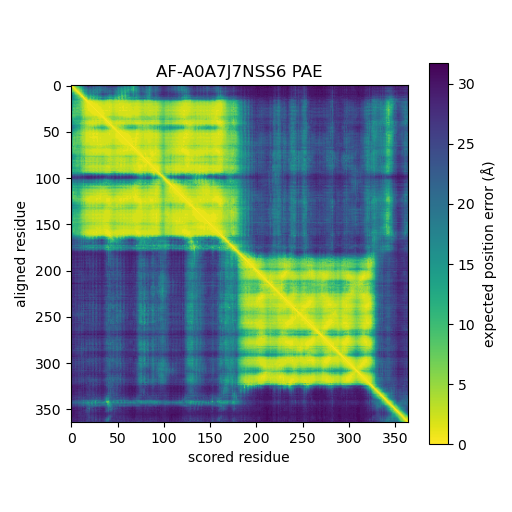
ATOM 617 C CA . PHE A 1 82 ? -10.713 4.671 -2.456 1.00 69.88 82 PHE A CA 1
ATOM 618 C C . PHE A 1 82 ? -11.932 3.761 -2.673 1.00 69.88 82 PHE A C 1
ATOM 620 O O . PHE A 1 82 ? -13.061 4.163 -2.400 1.00 69.88 82 PHE A O 1
ATOM 627 N N . ASN A 1 83 ? -11.712 2.513 -3.097 1.00 70.69 83 ASN A N 1
ATOM 628 C CA . ASN A 1 83 ? -12.789 1.564 -3.403 1.00 70.69 83 ASN A CA 1
ATOM 629 C C . ASN A 1 83 ? -13.665 1.196 -2.194 1.00 70.69 83 ASN A C 1
ATOM 631 O O . ASN A 1 83 ? -14.804 0.770 -2.377 1.00 70.69 83 ASN A O 1
ATOM 635 N N . ILE A 1 84 ? -13.138 1.328 -0.978 1.00 77.56 84 ILE A N 1
ATOM 636 C CA . ILE A 1 84 ? -13.847 1.024 0.275 1.00 77.56 84 ILE A CA 1
ATOM 637 C C . ILE A 1 84 ? -14.212 2.288 1.067 1.00 77.56 84 ILE A C 1
ATOM 639 O O . ILE A 1 84 ? -14.575 2.186 2.235 1.00 77.56 84 ILE A O 1
ATOM 643 N N . GLY A 1 85 ? -14.100 3.473 0.453 1.00 77.69 85 GLY A N 1
ATOM 644 C CA . GLY A 1 85 ? -14.430 4.752 1.092 1.00 77.69 85 GLY A CA 1
ATOM 645 C C . GLY A 1 85 ? -13.513 5.121 2.262 1.00 77.69 85 GLY A C 1
ATOM 646 O O . GLY A 1 85 ? -13.947 5.809 3.181 1.00 77.69 85 GLY A O 1
ATOM 647 N N . GLY A 1 86 ? -12.274 4.629 2.258 1.00 85.25 86 GLY A N 1
ATOM 648 C CA . GLY A 1 86 ? -11.275 4.871 3.294 1.00 85.25 86 GLY A CA 1
ATOM 649 C C . GLY A 1 86 ? -10.086 5.697 2.809 1.00 85.25 86 GLY A C 1
ATOM 650 O O . GLY A 1 86 ? -10.058 6.224 1.696 1.00 85.25 86 GLY A O 1
ATOM 651 N N . TYR A 1 87 ? -9.058 5.755 3.650 1.00 85.69 87 TYR A N 1
ATOM 652 C CA . TYR A 1 87 ? -7.814 6.473 3.372 1.00 85.69 87 TYR A CA 1
ATOM 653 C C . TYR A 1 87 ? -6.617 5.525 3.325 1.00 85.69 87 TYR A C 1
ATOM 655 O O . TYR A 1 87 ? -6.678 4.361 3.721 1.00 85.69 87 TYR A O 1
ATOM 663 N N . THR A 1 88 ? -5.483 6.006 2.819 1.00 83.88 88 THR A N 1
ATOM 664 C CA . THR A 1 88 ? -4.247 5.225 2.950 1.00 83.88 88 THR A CA 1
ATOM 665 C C . THR A 1 88 ? -3.782 5.216 4.405 1.00 83.88 88 THR A C 1
ATOM 667 O O . THR A 1 88 ? -3.950 6.210 5.105 1.00 83.88 88 THR A O 1
ATOM 670 N N . ILE A 1 89 ? -3.137 4.136 4.852 1.00 88.19 89 ILE A N 1
ATOM 671 C CA . ILE A 1 89 ? -2.599 4.027 6.225 1.00 88.19 89 ILE A CA 1
ATOM 672 C C . ILE A 1 89 ? -1.665 5.199 6.559 1.00 88.19 89 ILE A C 1
ATOM 674 O O . ILE A 1 89 ? -1.718 5.747 7.656 1.00 88.19 89 ILE A O 1
ATOM 678 N N . HIS A 1 90 ? -0.826 5.600 5.601 1.00 80.81 90 HIS A N 1
ATOM 679 C CA . HIS A 1 90 ? 0.095 6.724 5.762 1.00 80.81 90 HIS A CA 1
ATOM 680 C C . HIS A 1 90 ? -0.643 8.038 6.027 1.00 80.81 90 HIS A C 1
ATOM 682 O O . HIS A 1 90 ? -0.269 8.775 6.936 1.00 80.81 90 HIS A O 1
ATOM 688 N N . HIS A 1 91 ? -1.696 8.305 5.250 1.00 82.38 91 HIS A N 1
ATOM 689 C CA . HIS A 1 91 ? -2.529 9.492 5.407 1.00 82.38 91 HIS A CA 1
ATOM 690 C C . HIS A 1 91 ? -3.284 9.467 6.739 1.00 82.38 91 HIS A C 1
ATOM 692 O O . HIS A 1 91 ? -3.189 10.410 7.516 1.00 82.38 91 HIS A O 1
ATOM 698 N N . GLU A 1 92 ? -3.976 8.364 7.018 1.00 89.19 92 GLU A N 1
ATOM 699 C CA . GLU A 1 92 ? -4.891 8.251 8.153 1.00 89.19 92 GLU A CA 1
ATOM 700 C C . GLU A 1 92 ? -4.171 8.291 9.504 1.00 89.19 92 GLU A C 1
ATOM 702 O O . GLU A 1 92 ? -4.650 8.901 10.453 1.00 89.19 92 GLU A O 1
ATOM 707 N N . LEU A 1 93 ? -2.991 7.672 9.595 1.00 86.50 93 LEU A N 1
ATOM 708 C CA . LEU A 1 93 ? -2.221 7.602 10.838 1.00 86.50 93 LEU A CA 1
ATOM 709 C C . LEU A 1 93 ? -1.106 8.656 10.925 1.00 86.50 93 LEU A C 1
ATOM 711 O O . LEU A 1 93 ? -0.341 8.662 11.895 1.00 86.50 93 LEU A O 1
ATOM 715 N N . GLY A 1 94 ? -0.962 9.518 9.912 1.00 80.44 94 GLY A N 1
ATOM 716 C CA . GLY A 1 94 ? 0.134 10.487 9.833 1.00 80.44 94 GLY A CA 1
ATOM 717 C C . GLY A 1 94 ? 1.514 9.819 9.885 1.00 80.44 94 GLY A C 1
ATOM 718 O O . GLY A 1 94 ? 2.440 10.335 10.521 1.00 80.44 94 GLY A O 1
ATOM 719 N N . ILE A 1 95 ? 1.641 8.622 9.303 1.00 78.81 95 ILE A N 1
ATOM 720 C CA . ILE A 1 95 ? 2.905 7.886 9.236 1.00 78.81 95 ILE A CA 1
ATOM 721 C C . ILE A 1 95 ? 3.670 8.413 8.026 1.00 78.81 95 ILE A C 1
ATOM 723 O O . ILE A 1 95 ? 3.251 8.226 6.882 1.00 78.81 95 ILE A O 1
ATOM 727 N N . SER A 1 96 ? 4.801 9.071 8.281 1.00 68.50 96 SER A N 1
ATOM 728 C CA . SER A 1 96 ? 5.687 9.539 7.219 1.00 68.50 96 SER A CA 1
ATOM 729 C C . SER A 1 96 ? 6.133 8.374 6.338 1.00 68.50 96 SER A C 1
ATOM 731 O O . SER A 1 96 ? 6.525 7.319 6.830 1.00 68.50 96 SER A O 1
ATOM 733 N N . VAL A 1 97 ? 6.160 8.606 5.027 1.00 57.50 97 VAL A N 1
ATOM 734 C CA . VAL A 1 97 ? 6.681 7.652 4.028 1.00 57.50 97 VAL A CA 1
ATOM 735 C C . VAL A 1 97 ? 8.222 7.548 4.096 1.00 57.50 97 VAL A C 1
ATOM 737 O O . VAL A 1 97 ? 8.840 6.807 3.337 1.00 57.50 97 VAL A O 1
ATOM 740 N N . GLU A 1 98 ? 8.875 8.278 5.010 1.00 55.97 98 GLU A N 1
ATOM 741 C CA . GLU A 1 98 ? 10.324 8.251 5.228 1.00 55.97 98 GLU A CA 1
ATOM 742 C C . GLU A 1 98 ? 10.785 6.868 5.713 1.00 55.97 98 GLU A C 1
ATOM 744 O O . GLU A 1 98 ? 10.602 6.474 6.863 1.00 55.97 98 GLU A O 1
ATOM 749 N N . ARG A 1 99 ? 11.438 6.131 4.815 1.00 48.19 99 ARG A N 1
ATOM 750 C CA . ARG A 1 99 ? 11.688 4.682 4.913 1.00 48.19 99 ARG A CA 1
ATOM 751 C C . ARG A 1 99 ? 12.774 4.263 5.904 1.00 48.19 99 ARG A C 1
ATOM 753 O O . ARG A 1 99 ? 13.175 3.104 5.920 1.00 48.19 99 ARG A O 1
ATOM 760 N N . ARG A 1 100 ? 13.301 5.201 6.694 1.00 42.44 100 ARG A N 1
ATOM 761 C CA . ARG A 1 100 ? 14.559 5.015 7.432 1.00 42.44 100 ARG A CA 1
ATOM 762 C C . ARG A 1 100 ? 14.582 5.447 8.884 1.00 42.44 100 ARG A C 1
ATOM 764 O O . ARG A 1 100 ? 15.637 5.365 9.504 1.00 42.44 100 ARG A O 1
ATOM 771 N N . SER A 1 101 ? 13.460 5.852 9.456 1.00 41.06 101 SER A N 1
ATOM 772 C CA . SER A 1 101 ? 13.431 6.088 10.894 1.00 41.06 101 SER A CA 1
ATOM 773 C C . SER A 1 101 ? 12.797 4.896 11.603 1.00 41.06 101 SER A C 1
ATOM 775 O O . SER A 1 101 ? 11.709 4.438 11.257 1.00 41.06 101 SER A O 1
ATOM 777 N N . SER A 1 102 ? 13.491 4.397 12.629 1.00 53.94 102 SER A N 1
ATOM 778 C CA . SER A 1 102 ? 12.827 3.907 13.838 1.00 53.94 102 SER A CA 1
ATOM 779 C C . SER A 1 102 ? 11.590 4.761 14.097 1.00 53.94 102 SER A C 1
ATOM 781 O O . SER A 1 102 ? 11.710 5.981 13.985 1.00 53.94 102 SER A O 1
ATOM 783 N N . TYR A 1 103 ? 10.451 4.137 14.411 1.00 62.47 103 TYR A N 1
ATOM 784 C CA . TYR A 1 103 ? 9.183 4.812 14.690 1.00 62.47 103 TYR A CA 1
ATOM 785 C C . TYR A 1 103 ? 9.379 6.247 15.203 1.00 62.47 103 TYR A C 1
ATOM 787 O O . TYR A 1 103 ? 9.877 6.459 16.312 1.00 62.47 103 TYR A O 1
ATOM 795 N N . LYS A 1 104 ? 9.057 7.235 14.361 1.00 66.50 104 LYS A N 1
ATOM 796 C CA . LYS A 1 104 ? 9.186 8.638 14.739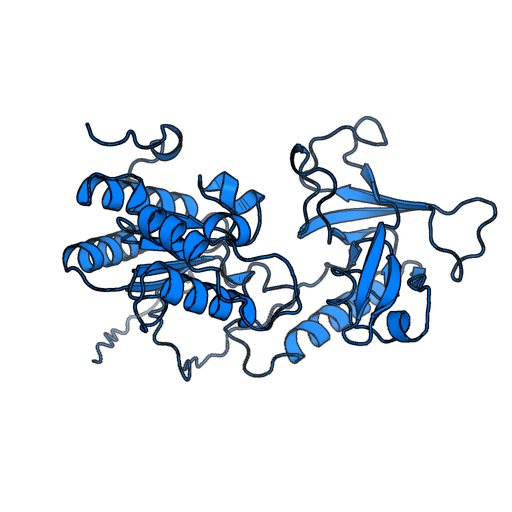 1.00 66.50 104 LYS A CA 1
ATOM 797 C C . LYS A 1 104 ? 8.004 8.980 15.632 1.00 66.50 104 LYS A C 1
ATOM 799 O O . LYS A 1 104 ? 6.869 9.070 15.150 1.00 66.50 104 LYS A O 1
ATOM 804 N N . GLN A 1 105 ? 8.288 9.149 16.921 1.00 65.94 105 GLN A N 1
ATOM 805 C CA . GLN A 1 105 ? 7.314 9.688 17.861 1.00 65.94 105 GLN A CA 1
ATOM 806 C C . GLN A 1 105 ? 6.801 11.030 17.341 1.00 65.94 105 GLN A C 1
ATOM 808 O O . GLN A 1 105 ? 7.551 11.854 16.806 1.00 65.94 105 GLN A O 1
ATOM 813 N N . MET A 1 106 ? 5.493 11.211 17.445 1.00 69.31 106 MET A N 1
ATOM 814 C CA . MET A 1 106 ? 4.836 12.452 17.064 1.00 69.31 106 MET A CA 1
ATOM 815 C C . MET A 1 106 ? 5.170 13.548 18.079 1.00 69.31 106 MET A C 1
ATOM 817 O O . MET A 1 106 ? 5.450 13.276 19.245 1.00 69.31 106 MET A O 1
ATOM 821 N N . THR A 1 107 ? 5.109 14.808 17.650 1.00 76.31 107 THR A N 1
ATOM 822 C CA . THR A 1 107 ? 5.143 15.933 18.591 1.00 76.31 107 THR A CA 1
ATOM 823 C C . THR A 1 107 ? 3.890 15.911 19.473 1.00 76.31 107 THR A C 1
ATOM 825 O O . THR A 1 107 ? 2.832 15.453 19.034 1.00 76.31 107 THR A O 1
ATOM 828 N N . CYS A 1 108 ? 3.972 16.454 20.693 1.00 74.75 108 CYS A N 1
ATOM 829 C CA . CYS A 1 108 ? 2.834 16.496 21.623 1.00 74.75 108 CYS A CA 1
ATOM 830 C C . CYS A 1 108 ? 1.584 17.145 21.004 1.00 74.75 108 CYS A C 1
ATOM 832 O O . CYS A 1 108 ? 0.467 16.675 21.209 1.00 74.75 108 CYS A O 1
ATOM 834 N N . GLU A 1 109 ? 1.766 18.200 20.207 1.00 79.00 109 GLU A N 1
ATOM 835 C CA . GLU A 1 109 ? 0.675 18.884 19.509 1.00 79.00 109 GLU A CA 1
ATOM 836 C C . GLU A 1 109 ? -0.007 17.981 18.472 1.00 79.00 109 GLU A C 1
ATOM 838 O O . GLU A 1 109 ? -1.237 17.902 18.417 1.00 79.00 109 GLU A O 1
ATOM 843 N N . HIS A 1 110 ? 0.785 17.248 17.687 1.00 78.12 110 HIS A N 1
ATOM 844 C CA . HIS A 1 110 ? 0.264 16.332 16.680 1.00 78.12 110 HIS A CA 1
ATOM 845 C C . HIS A 1 110 ? -0.425 15.123 17.331 1.00 78.12 110 HIS A C 1
ATOM 847 O O . HIS A 1 110 ? -1.495 14.728 16.869 1.00 78.12 110 HIS A O 1
ATOM 853 N N . CYS A 1 111 ? 0.125 14.593 18.434 1.00 80.94 111 CYS A N 1
ATOM 854 C CA . CYS A 1 111 ? -0.538 13.576 19.258 1.00 80.94 111 CYS A CA 1
ATOM 855 C C . CYS A 1 111 ? -1.902 14.058 19.740 1.00 80.94 111 CYS A C 1
ATOM 857 O O . CYS A 1 111 ? -2.887 13.360 19.546 1.00 80.94 111 CYS A O 1
ATOM 859 N N . ARG A 1 112 ? -1.984 15.264 20.318 1.00 84.12 112 ARG A N 1
ATOM 860 C CA . ARG A 1 112 ? -3.240 15.809 20.854 1.00 84.12 112 ARG A CA 1
ATOM 861 C C . ARG A 1 112 ? -4.314 15.933 19.778 1.00 84.12 112 ARG A C 1
ATOM 863 O O . ARG A 1 112 ? -5.458 15.556 20.007 1.00 84.12 112 ARG A O 1
ATOM 870 N N . ARG A 1 113 ? -3.942 16.432 18.596 1.00 88.31 113 ARG A N 1
ATOM 871 C CA . ARG A 1 113 ? -4.857 16.540 17.453 1.00 88.31 113 ARG A CA 1
ATOM 872 C C . ARG A 1 113 ? -5.377 15.167 17.023 1.00 88.31 113 ARG A C 1
ATOM 874 O O . ARG A 1 113 ? -6.572 15.011 16.813 1.00 88.31 113 ARG A O 1
ATOM 881 N N . MET A 1 114 ? -4.489 14.183 16.909 1.00 90.00 114 MET A N 1
ATOM 882 C CA . MET A 1 114 ? -4.867 12.834 16.483 1.00 90.00 114 MET A CA 1
ATOM 883 C C . MET A 1 114 ? -5.663 12.087 17.549 1.00 90.00 114 MET A C 1
ATOM 885 O O . MET A 1 114 ? -6.602 11.385 17.204 1.00 90.00 114 MET A O 1
ATOM 889 N N . HIS A 1 115 ? -5.348 12.287 18.828 1.00 90.81 115 HIS A N 1
ATOM 890 C CA . HIS A 1 115 ? -6.127 11.769 19.947 1.00 90.81 115 HIS A CA 1
ATOM 891 C C . HIS A 1 115 ? -7.571 12.271 19.879 1.00 90.81 115 HIS A C 1
ATOM 893 O O . HIS A 1 115 ? -8.500 11.471 19.891 1.00 90.81 115 HIS A O 1
ATOM 899 N N . GLU A 1 116 ? -7.765 13.582 19.705 1.00 90.75 116 GLU A N 1
ATOM 900 C CA . GLU A 1 116 ? -9.099 14.179 19.571 1.00 90.75 116 GLU A CA 1
ATOM 901 C C . GLU A 1 116 ? -9.841 13.667 18.329 1.00 90.75 116 GLU A C 1
ATOM 903 O O . GLU A 1 116 ? -11.045 13.422 18.360 1.00 90.75 116 GLU A O 1
ATOM 908 N N . GLU A 1 117 ? -9.117 13.469 17.228 1.00 91.38 117 GLU A N 1
ATOM 909 C CA . GLU A 1 117 ? -9.672 12.947 15.985 1.00 91.38 117 GLU A CA 1
ATOM 910 C C . GLU A 1 117 ? -10.085 11.466 16.102 1.00 91.38 117 GLU A C 1
ATOM 912 O O . GLU A 1 117 ? -11.101 11.059 15.535 1.00 91.38 117 GLU A O 1
ATOM 917 N N . PHE A 1 118 ? -9.333 10.658 16.853 1.00 94.62 118 PHE A N 1
ATOM 918 C CA . PHE A 1 118 ? -9.530 9.210 16.966 1.00 94.62 118 PHE A CA 1
ATOM 919 C C . PHE A 1 118 ? -10.321 8.783 18.202 1.00 94.62 118 PHE A C 1
ATOM 921 O O . PHE A 1 118 ? -10.668 7.606 18.276 1.00 94.62 118 PHE A O 1
ATOM 928 N N . LYS A 1 119 ? -10.646 9.692 19.129 1.00 92.69 119 LYS A N 1
ATOM 929 C CA . LYS A 1 119 ? -11.265 9.381 20.431 1.00 92.69 119 LYS A CA 1
ATOM 930 C C . LYS A 1 119 ? -12.507 8.486 20.358 1.00 92.69 119 LYS A C 1
ATOM 932 O O . LYS A 1 119 ? -12.700 7.639 21.221 1.00 92.69 119 LYS A O 1
ATOM 937 N N . ASP A 1 120 ? -13.317 8.640 19.310 1.00 93.31 120 ASP A N 1
ATOM 938 C CA . ASP A 1 120 ? -14.569 7.895 19.135 1.00 93.31 120 ASP A CA 1
ATOM 939 C C . ASP A 1 120 ? -14.372 6.557 18.396 1.00 93.31 120 ASP A C 1
ATOM 941 O O . ASP A 1 120 ? -15.322 5.789 18.232 1.00 93.31 120 ASP A O 1
ATOM 945 N N . THR A 1 121 ? -13.150 6.258 17.940 1.00 96.00 121 THR A N 1
ATOM 946 C CA . THR A 1 121 ? -12.841 5.081 17.119 1.00 96.00 121 THR A CA 1
ATOM 947 C C . THR A 1 121 ? -12.955 3.802 17.940 1.00 96.00 121 THR A C 1
ATOM 949 O O . THR A 1 121 ? -12.206 3.587 18.887 1.00 96.00 121 THR A O 1
ATOM 952 N N . GLN A 1 122 ? -13.842 2.906 17.512 1.00 95.69 122 GLN A N 1
ATOM 953 C CA . GLN A 1 122 ? -14.052 1.589 18.117 1.00 95.69 122 GLN A CA 1
ATOM 954 C C . GLN A 1 122 ? -13.390 0.478 17.301 1.00 95.69 122 GLN A C 1
ATOM 956 O O . GLN A 1 122 ? -12.938 -0.530 17.850 1.00 95.69 122 GLN A O 1
ATOM 961 N N . LEU A 1 123 ? -13.329 0.661 15.979 1.00 96.69 123 LEU A N 1
ATOM 962 C CA . LEU A 1 123 ? -12.856 -0.336 15.032 1.00 96.69 123 LEU A CA 1
ATOM 963 C C . LEU A 1 123 ? -11.974 0.286 13.947 1.00 96.69 123 LEU A C 1
ATOM 965 O O . LEU A 1 123 ? -12.347 1.240 13.273 1.00 96.69 123 LEU A O 1
ATOM 969 N N . ILE A 1 124 ? -10.834 -0.348 13.713 1.00 96.62 124 ILE A N 1
ATOM 970 C CA . ILE A 1 124 ? -9.963 -0.126 12.570 1.00 96.62 124 ILE A CA 1
ATOM 971 C C . ILE A 1 124 ? -10.076 -1.324 11.622 1.00 96.62 124 ILE A C 1
ATOM 973 O O . ILE A 1 124 ? -9.855 -2.469 12.023 1.00 96.62 124 ILE A O 1
ATOM 977 N N . ILE A 1 125 ? -10.376 -1.062 10.352 1.00 94.81 125 ILE A N 1
ATOM 978 C CA . ILE A 1 125 ? -10.351 -2.055 9.275 1.00 94.81 125 ILE A CA 1
ATOM 979 C C . ILE A 1 125 ? -9.194 -1.721 8.339 1.00 94.81 125 ILE A C 1
ATOM 981 O O . ILE A 1 125 ? -9.106 -0.602 7.843 1.00 94.81 125 ILE A O 1
ATOM 985 N N . ILE A 1 126 ? -8.324 -2.695 8.078 1.00 91.75 126 ILE A N 1
ATOM 986 C CA . ILE A 1 126 ? -7.222 -2.555 7.123 1.00 91.75 126 ILE A CA 1
ATOM 987 C C . ILE A 1 126 ? -7.430 -3.549 5.985 1.00 91.75 126 ILE A C 1
ATOM 989 O O . ILE A 1 126 ? -7.241 -4.750 6.188 1.00 91.75 126 ILE A O 1
ATOM 993 N N . ASP A 1 127 ? -7.816 -3.060 4.809 1.00 89.31 127 ASP A N 1
ATOM 994 C CA . ASP A 1 127 ? -7.926 -3.875 3.597 1.00 89.31 127 ASP A CA 1
ATOM 995 C C . ASP A 1 127 ? -6.572 -4.054 2.911 1.00 89.31 127 ASP A C 1
ATOM 997 O O . ASP A 1 127 ? -5.632 -3.301 3.150 1.00 89.31 127 ASP A O 1
ATOM 1001 N N . GLU A 1 128 ? -6.456 -5.094 2.093 1.00 84.25 128 GLU A N 1
ATOM 1002 C CA . GLU A 1 128 ? -5.211 -5.535 1.464 1.00 84.25 128 GLU A CA 1
ATOM 1003 C C . GLU A 1 128 ? -4.026 -5.644 2.440 1.00 84.25 128 GLU A C 1
ATOM 1005 O O . GLU A 1 128 ? -2.873 -5.378 2.091 1.00 84.25 128 GLU A O 1
ATOM 1010 N N . TYR A 1 129 ? -4.281 -6.102 3.677 1.00 76.81 129 TYR A N 1
ATOM 1011 C CA . TYR A 1 129 ? -3.250 -6.213 4.726 1.00 76.81 129 TYR A CA 1
ATOM 1012 C C . TYR A 1 129 ? -2.043 -7.057 4.293 1.00 76.81 129 TYR A C 1
ATOM 1014 O O . TYR A 1 129 ? -0.953 -6.932 4.845 1.00 76.81 129 TYR A O 1
ATOM 1022 N N . ILE A 1 130 ? -2.240 -7.940 3.316 1.00 70.00 130 ILE A N 1
ATOM 1023 C CA . ILE A 1 130 ? -1.206 -8.775 2.712 1.00 70.00 130 ILE A CA 1
ATOM 1024 C C . ILE A 1 130 ? -0.074 -7.954 2.095 1.00 70.00 130 ILE A C 1
ATOM 1026 O O . ILE A 1 130 ? 1.023 -8.481 1.990 1.00 70.00 130 ILE A O 1
ATOM 1030 N N . MET A 1 131 ? -0.308 -6.689 1.726 1.00 71.00 131 MET A N 1
ATOM 1031 C CA . MET A 1 131 ? 0.730 -5.786 1.227 1.00 71.00 131 MET A CA 1
ATOM 1032 C C . MET A 1 131 ? 1.518 -5.117 2.363 1.00 71.00 131 MET A C 1
ATOM 1034 O O . MET A 1 131 ? 2.469 -4.386 2.097 1.00 71.00 131 MET A O 1
ATOM 1038 N N . LEU A 1 132 ? 1.142 -5.349 3.626 1.00 70.75 132 LEU A N 1
ATOM 1039 C CA . LEU A 1 132 ? 1.828 -4.832 4.806 1.00 70.75 132 LEU A CA 1
ATOM 1040 C C . LEU A 1 132 ? 2.795 -5.867 5.356 1.00 70.75 132 LEU A C 1
ATOM 1042 O O . LEU A 1 132 ? 2.410 -6.984 5.717 1.00 70.75 132 LEU A O 1
ATOM 1046 N N . GLY A 1 133 ? 4.064 -5.493 5.457 1.00 66.25 133 GLY A N 1
ATOM 1047 C CA . GLY A 1 133 ? 5.023 -6.310 6.181 1.00 66.25 133 GLY A CA 1
ATOM 1048 C C . GLY A 1 133 ? 5.110 -5.953 7.661 1.00 66.25 133 GLY A C 1
ATOM 1049 O O . GLY A 1 133 ? 4.332 -5.161 8.203 1.00 66.25 133 GLY A O 1
ATOM 1050 N N . ARG A 1 134 ? 6.057 -6.606 8.336 1.00 66.31 134 ARG A N 1
ATOM 1051 C CA . ARG A 1 134 ? 6.229 -6.531 9.792 1.00 66.31 134 ARG A CA 1
ATOM 1052 C C . ARG A 1 134 ? 6.503 -5.113 10.288 1.00 66.31 134 ARG A C 1
ATOM 1054 O O . ARG A 1 134 ? 5.950 -4.737 11.317 1.00 66.31 134 ARG A O 1
ATOM 1061 N N . SER A 1 135 ? 7.333 -4.352 9.584 1.00 68.12 135 SER A N 1
ATOM 1062 C CA . SER A 1 135 ? 7.730 -3.000 9.978 1.00 68.12 135 SER A CA 1
ATOM 1063 C C . SER A 1 135 ? 6.547 -2.043 9.902 1.00 68.12 135 SER A C 1
ATOM 1065 O O . SER A 1 135 ? 6.303 -1.291 10.841 1.00 68.12 135 SER A O 1
ATOM 1067 N N . MET A 1 136 ? 5.753 -2.122 8.831 1.00 76.00 136 MET A N 1
ATOM 1068 C CA . MET A 1 136 ? 4.576 -1.262 8.698 1.00 76.00 136 MET A CA 1
ATOM 1069 C C . MET A 1 136 ? 3.510 -1.592 9.748 1.00 76.00 136 MET A C 1
ATOM 1071 O O . MET A 1 136 ? 2.963 -0.689 10.370 1.00 76.00 136 MET A O 1
ATOM 1075 N N . ILE A 1 137 ? 3.257 -2.875 10.017 1.00 79.56 137 ILE A N 1
ATOM 1076 C CA . ILE A 1 137 ? 2.312 -3.279 11.071 1.00 79.56 137 ILE A CA 1
ATOM 1077 C C . ILE A 1 137 ? 2.797 -2.846 12.461 1.00 79.56 137 ILE A C 1
ATOM 1079 O O . ILE A 1 137 ? 1.983 -2.422 13.278 1.00 79.56 137 ILE A O 1
ATOM 1083 N N . ALA A 1 138 ? 4.105 -2.910 12.727 1.00 79.19 138 ALA A N 1
ATOM 1084 C CA . ALA A 1 138 ? 4.679 -2.394 13.966 1.00 79.19 138 ALA A CA 1
ATOM 1085 C C . ALA A 1 138 ? 4.509 -0.871 14.082 1.00 79.19 138 ALA A C 1
ATOM 1087 O O . ALA A 1 138 ? 4.147 -0.380 15.146 1.00 79.19 138 ALA A O 1
ATOM 1088 N N . ASN A 1 139 ? 4.697 -0.126 12.990 1.00 82.56 139 ASN A N 1
ATOM 1089 C CA . ASN A 1 139 ? 4.456 1.317 12.973 1.00 82.56 139 ASN A CA 1
ATOM 1090 C C . ASN A 1 139 ? 2.983 1.657 13.217 1.00 82.56 139 ASN A C 1
ATOM 1092 O O . ASN A 1 139 ? 2.704 2.598 13.952 1.00 82.56 139 ASN A O 1
ATOM 1096 N N . VAL A 1 140 ? 2.050 0.885 12.651 1.00 87.88 140 VAL A N 1
ATOM 1097 C CA . VAL A 1 140 ? 0.611 1.028 12.925 1.00 87.88 140 VAL A CA 1
ATOM 1098 C C . VAL A 1 140 ? 0.320 0.788 14.409 1.00 87.88 140 VAL A C 1
ATOM 1100 O O . VAL A 1 140 ? -0.350 1.604 15.030 1.00 87.88 140 VAL A O 1
ATOM 1103 N N . ASP A 1 141 ? 0.856 -0.285 15.000 1.00 87.50 141 ASP A N 1
ATOM 1104 C CA . ASP A 1 141 ? 0.703 -0.586 16.431 1.00 87.50 141 ASP A CA 1
ATOM 1105 C C . ASP A 1 141 ? 1.227 0.552 17.315 1.00 87.50 141 ASP A C 1
ATOM 1107 O O . ASP A 1 141 ? 0.480 1.066 18.145 1.00 87.50 141 ASP A O 1
ATOM 1111 N N . LEU A 1 142 ? 2.472 0.986 17.101 1.00 85.88 142 LEU A N 1
ATOM 1112 C CA . LEU A 1 142 ? 3.090 2.076 17.861 1.00 85.88 142 LEU A CA 1
ATOM 1113 C C . LEU A 1 142 ? 2.323 3.389 17.698 1.00 85.88 142 LEU A C 1
ATOM 1115 O O . LEU A 1 142 ? 2.078 4.085 18.679 1.00 85.88 142 LEU A O 1
ATOM 1119 N N . ARG A 1 143 ? 1.865 3.693 16.481 1.00 88.56 143 ARG A N 1
ATOM 1120 C CA . ARG A 1 143 ? 1.074 4.893 16.218 1.00 88.56 143 ARG A CA 1
ATOM 1121 C C . ARG A 1 143 ? -0.276 4.856 16.918 1.00 88.56 143 ARG A C 1
ATOM 1123 O O . ARG A 1 143 ? -0.674 5.853 17.504 1.00 88.56 143 ARG A O 1
ATOM 1130 N N . CYS A 1 144 ? -0.962 3.717 16.918 1.00 91.50 144 CYS A N 1
ATOM 1131 C CA . CYS A 1 144 ? -2.197 3.572 17.679 1.00 91.50 144 CYS A CA 1
ATOM 1132 C C . CYS A 1 144 ? -1.950 3.711 19.191 1.00 91.50 144 CYS A C 1
ATOM 1134 O O . CYS A 1 144 ? -2.750 4.347 19.865 1.00 91.50 144 CYS A O 1
ATOM 1136 N N . ARG A 1 145 ? -0.844 3.188 19.736 1.00 91.25 145 ARG A N 1
ATOM 1137 C CA . ARG A 1 145 ? -0.510 3.384 21.161 1.00 91.25 145 ARG A CA 1
ATOM 1138 C C . ARG A 1 145 ? -0.318 4.852 21.519 1.00 91.25 145 ARG A C 1
ATOM 1140 O O . ARG A 1 145 ? -0.829 5.280 22.549 1.00 91.25 145 ARG A O 1
ATOM 1147 N N . ASP A 1 146 ? 0.352 5.612 20.658 1.00 89.50 146 ASP A N 1
ATOM 1148 C CA . ASP A 1 146 ? 0.520 7.056 20.842 1.00 89.50 146 ASP A CA 1
ATOM 1149 C C . ASP A 1 146 ? -0.820 7.797 20.732 1.00 89.50 146 ASP A C 1
ATOM 1151 O O . ASP A 1 146 ? -1.121 8.654 21.560 1.00 89.50 146 ASP A O 1
ATOM 1155 N N . ILE A 1 147 ? -1.646 7.446 19.739 1.00 91.69 147 ILE A N 1
ATOM 1156 C CA . ILE A 1 147 ? -2.949 8.079 19.501 1.00 91.69 147 ILE A CA 1
ATOM 1157 C C . ILE A 1 147 ? -3.922 7.803 20.647 1.00 91.69 147 ILE A C 1
ATOM 1159 O O . ILE A 1 147 ? -4.561 8.732 21.124 1.00 91.69 147 ILE A O 1
ATOM 1163 N N . PHE A 1 148 ? -4.047 6.557 21.105 1.00 91.88 148 PHE A N 1
ATOM 1164 C CA . PHE A 1 148 ? -4.991 6.184 22.164 1.00 91.88 148 PHE A CA 1
ATOM 1165 C C . PHE A 1 148 ? -4.413 6.360 23.574 1.00 91.88 148 PHE A C 1
ATOM 1167 O O . PHE A 1 148 ? -5.150 6.224 24.543 1.00 91.88 148 PHE A O 1
ATOM 1174 N N . ALA A 1 149 ? -3.119 6.676 23.701 1.00 90.44 149 ALA A N 1
ATOM 1175 C CA . ALA A 1 149 ? -2.394 6.776 24.971 1.00 90.44 149 ALA A CA 1
ATOM 1176 C C . ALA A 1 149 ? -2.500 5.507 25.847 1.00 90.44 149 ALA A C 1
ATOM 1178 O O . ALA A 1 149 ? -2.485 5.568 27.076 1.00 90.44 149 ALA A O 1
ATOM 1179 N N . VAL A 1 150 ? -2.586 4.336 25.208 1.00 91.19 150 VAL A N 1
ATOM 1180 C CA . VAL A 1 150 ? -2.722 3.026 25.860 1.00 91.19 150 VAL A CA 1
ATOM 1181 C C . VAL A 1 150 ? -1.597 2.115 25.380 1.00 91.19 150 VAL A C 1
ATOM 1183 O O . VAL A 1 150 ? -1.434 1.893 24.183 1.00 91.19 150 VAL A O 1
ATOM 1186 N N . ASN A 1 151 ? -0.826 1.531 26.302 1.00 88.38 151 ASN A N 1
ATOM 1187 C CA . ASN A 1 151 ? 0.286 0.629 25.967 1.00 88.38 151 ASN A CA 1
ATOM 1188 C C . ASN A 1 151 ? -0.160 -0.835 25.770 1.00 88.38 151 ASN A C 1
ATOM 1190 O O . ASN A 1 151 ? 0.487 -1.777 26.230 1.00 88.38 151 ASN A O 1
ATOM 1194 N N . GLU A 1 152 ? -1.278 -1.026 25.081 1.00 87.94 152 GLU A N 1
ATOM 1195 C CA . GLU A 1 152 ? -1.743 -2.330 24.615 1.00 87.94 152 GLU A CA 1
ATOM 1196 C C . GLU A 1 152 ? -1.507 -2.462 23.111 1.00 87.94 152 GLU A C 1
ATOM 1198 O O . GLU A 1 152 ? -1.265 -1.474 22.419 1.00 87.94 152 GLU A O 1
ATOM 1203 N N . LEU A 1 153 ? -1.590 -3.686 22.575 1.00 83.69 153 LEU A N 1
ATOM 1204 C CA . LEU A 1 153 ? -1.538 -3.879 21.124 1.00 83.69 153 LEU A CA 1
ATOM 1205 C C . LEU A 1 153 ? -2.561 -2.955 20.453 1.00 83.69 153 LEU A C 1
ATOM 1207 O O . LEU A 1 153 ? -3.725 -2.968 20.840 1.00 83.69 153 LEU A O 1
ATOM 1211 N N . PHE A 1 154 ? -2.125 -2.183 19.465 1.00 90.56 154 PHE A N 1
ATOM 1212 C CA . PHE A 1 154 ? -2.860 -1.141 18.753 1.00 90.56 154 PHE A CA 1
ATOM 1213 C C . PHE A 1 154 ? -3.582 -0.136 19.664 1.00 90.56 154 PHE A C 1
ATOM 1215 O O . PHE A 1 154 ? -4.646 0.352 19.310 1.00 90.56 154 PHE A O 1
ATOM 1222 N N . GLY A 1 155 ? -3.062 0.157 20.856 1.00 90.50 155 GLY A N 1
ATOM 1223 C CA . GLY A 1 155 ? -3.720 1.085 21.778 1.00 90.50 155 GLY A CA 1
ATOM 1224 C C . GLY A 1 155 ? -5.087 0.605 22.279 1.00 90.50 155 GLY A C 1
ATOM 1225 O O . GLY A 1 155 ? -5.933 1.418 22.621 1.00 90.50 155 GLY A O 1
ATOM 1226 N N . GLY A 1 156 ? -5.337 -0.709 22.270 1.00 89.19 156 GLY A N 1
ATOM 1227 C CA . GLY A 1 156 ? -6.591 -1.304 22.749 1.00 89.19 156 GLY A CA 1
ATOM 1228 C C . GLY A 1 156 ? -7.757 -1.276 21.749 1.00 89.19 156 GLY A C 1
ATOM 1229 O O . GLY A 1 156 ? -8.627 -2.142 21.829 1.00 89.19 156 GLY A O 1
ATOM 1230 N N . VAL A 1 157 ? -7.747 -0.395 20.738 1.00 94.12 157 VAL A N 1
ATOM 1231 C CA . VAL A 1 157 ? -8.822 -0.289 19.719 1.00 94.12 157 VAL A CA 1
ATOM 1232 C C . VAL A 1 157 ? -9.010 -1.594 18.956 1.00 94.12 157 VAL A C 1
ATOM 1234 O O . VAL A 1 157 ? -8.019 -2.268 18.711 1.00 94.12 157 VAL A O 1
ATOM 1237 N N . SER A 1 158 ? -10.213 -1.984 18.526 1.00 92.81 158 SER A N 1
ATOM 1238 C CA . SER A 1 158 ? -10.385 -3.204 17.715 1.00 92.81 158 SER A CA 1
ATOM 1239 C C . SER A 1 158 ? -9.750 -3.074 16.327 1.00 92.81 158 SER A C 1
ATOM 1241 O O . SER A 1 158 ? -9.838 -2.029 15.698 1.00 92.81 158 SER A O 1
ATOM 1243 N N . VAL A 1 159 ? -9.131 -4.148 15.827 1.00 90.38 159 VAL A N 1
ATOM 1244 C CA . VAL A 1 159 ? -8.448 -4.191 14.525 1.00 90.38 159 VAL A CA 1
ATOM 1245 C C . VAL A 1 159 ? -8.859 -5.445 13.756 1.00 90.38 159 VAL A C 1
ATOM 1247 O O . VAL A 1 159 ? -8.696 -6.576 14.235 1.00 90.38 159 VAL A O 1
ATOM 1250 N N . VAL A 1 160 ? -9.350 -5.237 12.536 1.00 87.56 160 VAL A N 1
ATOM 1251 C CA . VAL A 1 160 ? -9.703 -6.283 11.573 1.00 87.56 160 VAL A CA 1
ATOM 1252 C C . VAL A 1 160 ? -8.859 -6.103 10.315 1.00 87.56 160 VAL A C 1
ATOM 1254 O O . VAL A 1 160 ? -8.926 -5.078 9.645 1.00 87.56 160 VAL A O 1
ATOM 1257 N N . LEU A 1 161 ? -8.061 -7.115 9.986 1.00 84.56 161 LEU A N 1
ATOM 1258 C CA . LEU A 1 161 ? -7.255 -7.153 8.769 1.00 84.56 161 LEU A CA 1
ATOM 1259 C C . LEU A 1 161 ? -7.999 -7.948 7.690 1.00 84.56 161 LEU A C 1
ATOM 1261 O O . LEU A 1 161 ? -8.382 -9.094 7.927 1.00 84.56 161 LEU A O 1
ATOM 1265 N N . MET A 1 162 ? -8.186 -7.359 6.515 1.00 81.50 162 MET A N 1
ATOM 1266 C CA . MET A 1 162 ? -8.887 -7.940 5.366 1.00 81.50 162 MET A CA 1
ATOM 1267 C C . MET A 1 162 ? -7.921 -8.101 4.191 1.00 81.50 162 MET A C 1
ATOM 1269 O O . MET A 1 162 ? -7.084 -7.236 3.942 1.00 81.50 162 MET A O 1
ATOM 1273 N N . GLY A 1 163 ? -7.980 -9.233 3.490 1.00 73.06 163 GLY A N 1
ATOM 1274 C CA . GLY A 1 163 ? -7.148 -9.450 2.302 1.00 73.06 163 GLY A CA 1
ATOM 1275 C C . GLY A 1 163 ? -7.341 -10.820 1.656 1.00 73.06 163 GLY A C 1
ATOM 1276 O O . GLY A 1 163 ? -8.052 -11.682 2.175 1.00 73.06 163 GLY A O 1
ATOM 1277 N N . ASP A 1 164 ? -6.709 -11.050 0.506 1.00 66.56 164 ASP A N 1
ATOM 1278 C CA . ASP A 1 164 ? -6.584 -12.387 -0.092 1.00 66.56 164 ASP A CA 1
ATOM 1279 C C . ASP A 1 164 ? -5.144 -12.877 0.072 1.00 66.56 164 ASP A C 1
ATOM 1281 O O . ASP A 1 164 ? -4.243 -12.409 -0.606 1.00 66.56 164 ASP A O 1
ATOM 1285 N N . ILE A 1 165 ? -4.902 -13.887 0.905 1.00 49.41 165 ILE A N 1
ATOM 1286 C CA . ILE A 1 165 ? -3.560 -14.483 1.075 1.00 49.41 165 ILE A CA 1
ATOM 1287 C C . ILE A 1 165 ? -2.951 -15.072 -0.216 1.00 49.41 165 ILE A C 1
ATOM 1289 O O . ILE A 1 165 ? -1.816 -15.543 -0.197 1.00 49.41 165 ILE A O 1
ATOM 1293 N N . ARG A 1 166 ? -3.715 -15.128 -1.316 1.00 40.34 166 ARG A N 1
ATOM 1294 C CA . ARG A 1 166 ? -3.253 -15.537 -2.652 1.00 40.34 166 ARG A CA 1
ATOM 1295 C C . ARG A 1 166 ? -2.994 -14.353 -3.587 1.00 40.34 166 ARG A C 1
ATOM 1297 O O . ARG A 1 166 ? -2.535 -14.578 -4.702 1.00 40.34 166 ARG A O 1
ATOM 1304 N N . GLN A 1 167 ? -3.331 -13.137 -3.175 1.00 46.47 167 GLN A N 1
ATOM 1305 C CA . GLN A 1 167 ? -2.889 -11.908 -3.822 1.00 46.47 167 GLN A CA 1
ATOM 1306 C C . GLN A 1 167 ? -1.491 -11.526 -3.291 1.00 46.47 167 GLN A C 1
ATOM 1308 O O . GLN A 1 167 ? -0.876 -12.274 -2.527 1.00 46.47 167 GLN A O 1
ATOM 1313 N N . LEU A 1 168 ? -0.929 -10.426 -3.792 1.00 44.09 168 LEU A N 1
ATOM 1314 C CA . LEU A 1 168 ? 0.500 -10.124 -3.678 1.00 44.09 168 LEU A CA 1
ATOM 1315 C C . LEU A 1 168 ? 0.933 -9.922 -2.206 1.00 44.09 168 LEU A C 1
ATOM 1317 O O . LEU A 1 168 ? 0.280 -9.160 -1.496 1.00 44.09 168 LEU A O 1
ATOM 1321 N N . PRO A 1 169 ? 2.031 -10.553 -1.738 1.00 43.69 169 PRO A N 1
ATOM 1322 C CA . PRO A 1 169 ? 2.662 -10.218 -0.462 1.00 43.69 169 PRO A CA 1
ATOM 1323 C C . PRO A 1 169 ? 3.194 -8.775 -0.456 1.00 43.69 169 PRO A C 1
ATOM 1325 O O . PRO A 1 169 ? 3.272 -8.148 -1.518 1.00 43.69 169 PRO A O 1
ATOM 1328 N N . PRO A 1 170 ? 3.678 -8.268 0.694 1.00 47.31 170 PRO A N 1
ATOM 1329 C CA . PRO A 1 170 ? 4.358 -6.985 0.746 1.00 47.31 170 PRO A CA 1
ATOM 1330 C C . PRO A 1 170 ? 5.585 -7.080 -0.145 1.00 47.31 170 PRO A C 1
ATOM 1332 O O . PRO A 1 170 ? 6.354 -8.041 -0.064 1.00 47.31 170 PRO A O 1
ATOM 1335 N N . ILE A 1 171 ? 5.760 -6.092 -1.010 1.00 45.22 171 ILE A N 1
ATOM 1336 C CA . ILE A 1 171 ? 6.800 -6.161 -2.031 1.00 45.22 171 ILE A CA 1
ATOM 1337 C C . ILE A 1 171 ? 8.162 -5.737 -1.433 1.00 45.22 171 ILE A C 1
ATOM 1339 O O . ILE A 1 171 ? 9.191 -6.150 -1.954 1.00 45.22 171 ILE A O 1
ATOM 1343 N N . PHE A 1 172 ? 8.190 -5.015 -0.295 1.00 45.41 172 PHE A N 1
ATOM 1344 C CA . PHE A 1 172 ? 9.413 -4.427 0.314 1.00 45.41 172 PHE A CA 1
ATOM 1345 C C . PHE A 1 172 ? 9.544 -4.634 1.826 1.00 45.41 172 PHE A C 1
ATOM 1347 O O . PHE A 1 172 ? 10.323 -3.960 2.490 1.00 45.41 172 PHE A O 1
ATOM 1354 N N . ASP A 1 173 ? 8.763 -5.548 2.396 1.00 44.38 173 ASP A N 1
ATOM 1355 C CA . ASP A 1 173 ? 8.851 -5.883 3.813 1.00 44.38 173 ASP A CA 1
ATOM 1356 C C . ASP A 1 173 ? 8.545 -7.374 3.989 1.00 44.38 173 ASP A C 1
ATOM 1358 O O . ASP A 1 173 ? 7.884 -8.013 3.169 1.00 44.38 173 ASP A O 1
ATOM 1362 N N . SER A 1 174 ? 9.066 -7.970 5.054 1.00 45.03 174 SER A N 1
ATOM 1363 C CA . SER A 1 174 ? 8.808 -9.373 5.340 1.00 45.03 174 SER A CA 1
ATOM 1364 C C . SER A 1 174 ? 7.310 -9.564 5.590 1.00 45.03 174 SER A C 1
ATOM 1366 O O . SER A 1 174 ? 6.778 -8.920 6.501 1.00 45.03 174 SER A O 1
ATOM 1368 N N . PRO A 1 175 ? 6.630 -10.475 4.871 1.00 49.56 175 PRO A N 1
ATOM 1369 C CA . PRO A 1 175 ? 5.246 -10.791 5.178 1.00 49.56 175 PRO A CA 1
ATOM 1370 C C . PRO A 1 175 ? 5.115 -11.223 6.638 1.00 49.56 175 PRO A C 1
ATOM 1372 O O . PRO A 1 175 ? 5.987 -11.930 7.154 1.00 49.56 175 PRO A O 1
ATOM 1375 N N . LEU A 1 176 ? 4.000 -10.872 7.285 1.00 45.00 176 LEU A N 1
ATOM 1376 C CA . LEU A 1 176 ? 3.690 -11.281 8.666 1.00 45.00 176 LEU A CA 1
ATOM 1377 C C . LEU A 1 176 ? 3.843 -12.797 8.898 1.00 45.00 176 LEU A C 1
ATOM 1379 O O . LEU A 1 176 ? 4.099 -13.242 10.015 1.00 45.00 176 LEU A O 1
ATOM 1383 N N . TYR A 1 177 ? 3.695 -13.597 7.839 1.00 48.97 177 TYR A N 1
ATOM 1384 C CA . TYR A 1 177 ? 3.788 -15.053 7.869 1.00 48.97 177 TYR A CA 1
ATOM 1385 C C . TYR A 1 177 ? 5.191 -15.634 7.619 1.00 48.97 177 TYR A C 1
ATOM 1387 O O . TYR A 1 177 ? 5.354 -16.857 7.656 1.00 48.97 177 TYR A O 1
ATOM 1395 N N . SER A 1 178 ? 6.211 -14.805 7.374 1.00 46.59 178 SER A N 1
ATOM 1396 C CA . SER A 1 178 ? 7.578 -15.282 7.139 1.00 46.59 178 SER A CA 1
ATOM 1397 C C . SER A 1 178 ? 8.371 -15.436 8.441 1.00 46.59 178 SER A C 1
ATOM 1399 O O . SER A 1 178 ? 8.421 -14.526 9.266 1.00 46.59 178 SER A O 1
ATOM 1401 N N . LYS A 1 179 ? 9.050 -16.582 8.607 1.00 41.41 179 LYS A N 1
ATOM 1402 C CA . LYS A 1 179 ? 9.994 -16.814 9.718 1.00 41.41 179 LYS A CA 1
ATOM 1403 C C . LYS A 1 179 ? 11.362 -16.157 9.484 1.00 41.41 179 LYS A C 1
ATOM 1405 O O . LYS A 1 179 ? 11.987 -15.750 10.454 1.00 41.41 179 LYS A O 1
ATOM 1410 N N . ASN A 1 180 ? 11.783 -16.009 8.221 1.00 45.31 180 ASN A N 1
ATOM 1411 C CA . ASN A 1 180 ? 13.077 -15.442 7.818 1.00 45.31 180 ASN A CA 1
ATOM 1412 C C . ASN A 1 180 ? 12.851 -14.331 6.780 1.00 45.31 180 ASN A C 1
ATOM 1414 O O . ASN A 1 180 ? 12.244 -14.569 5.735 1.00 45.31 180 ASN A O 1
ATOM 1418 N N . GLY A 1 181 ? 13.319 -13.114 7.067 1.00 42.19 181 GLY A N 1
ATOM 1419 C CA . GLY A 1 181 ? 12.884 -11.898 6.368 1.00 42.19 181 GLY A CA 1
ATOM 1420 C C . GLY A 1 181 ? 13.249 -11.781 4.883 1.00 42.19 181 GLY A C 1
ATOM 1421 O O . GLY A 1 181 ? 12.524 -11.123 4.150 1.00 42.19 181 GLY A O 1
ATOM 1422 N N . ASN A 1 182 ? 14.291 -12.483 4.417 1.00 45.62 182 ASN A N 1
ATOM 1423 C CA . ASN A 1 182 ? 14.870 -12.253 3.081 1.00 45.62 182 ASN A CA 1
ATOM 1424 C C . ASN A 1 182 ? 14.592 -13.367 2.053 1.00 45.62 182 ASN A C 1
ATOM 1426 O O . ASN A 1 182 ? 14.796 -13.175 0.859 1.00 45.62 182 ASN A O 1
ATOM 1430 N N . TYR A 1 183 ? 14.106 -14.540 2.475 1.00 39.69 183 TYR A N 1
ATOM 1431 C CA . TYR A 1 183 ? 14.010 -15.718 1.593 1.00 39.69 183 TYR A CA 1
ATOM 1432 C C . TYR A 1 183 ? 12.923 -15.587 0.506 1.00 39.69 183 TYR A C 1
ATOM 1434 O O . TYR A 1 183 ? 13.039 -16.148 -0.581 1.00 39.69 183 TYR A O 1
ATOM 1442 N N . MET A 1 184 ? 11.855 -14.834 0.785 1.00 42.25 184 MET A N 1
ATOM 1443 C CA . MET A 1 184 ? 10.709 -14.686 -0.124 1.00 42.25 184 MET A CA 1
ATOM 1444 C C . MET A 1 184 ? 10.982 -13.731 -1.296 1.00 42.25 184 MET A C 1
ATOM 1446 O O . MET A 1 184 ? 10.446 -13.949 -2.381 1.00 42.25 184 MET A O 1
ATOM 1450 N N . GLN A 1 185 ? 11.807 -12.700 -1.093 1.00 43.84 185 GLN A N 1
ATOM 1451 C CA . GLN A 1 185 ? 12.154 -11.717 -2.125 1.00 43.84 185 GLN A CA 1
ATOM 1452 C C . GLN A 1 185 ? 13.174 -12.284 -3.116 1.00 43.84 185 GLN A C 1
ATOM 1454 O O . GLN A 1 185 ? 13.005 -12.146 -4.325 1.00 43.84 185 GLN A O 1
ATOM 1459 N N . ILE A 1 186 ? 14.163 -13.023 -2.600 1.00 45.09 186 ILE A N 1
ATOM 1460 C CA . ILE A 1 186 ? 15.158 -13.744 -3.405 1.00 45.09 186 ILE A CA 1
ATOM 1461 C C . ILE A 1 186 ? 14.449 -14.740 -4.338 1.00 45.09 186 ILE A C 1
ATOM 1463 O O . ILE A 1 186 ? 14.600 -14.657 -5.550 1.00 45.09 186 ILE A O 1
ATOM 1467 N N . ALA A 1 187 ? 13.544 -15.572 -3.807 1.00 45.03 187 ALA A N 1
ATOM 1468 C CA . ALA A 1 187 ? 12.828 -16.568 -4.609 1.00 45.03 187 ALA A CA 1
ATOM 1469 C C . ALA A 1 187 ? 11.864 -15.981 -5.666 1.00 45.03 187 ALA A C 1
ATOM 1471 O O . ALA A 1 187 ? 11.602 -16.630 -6.679 1.00 45.03 187 ALA A O 1
ATOM 1472 N N . ALA A 1 188 ? 11.302 -14.785 -5.446 1.00 46.03 188 ALA A N 1
ATOM 1473 C CA . ALA A 1 188 ? 10.481 -14.102 -6.455 1.00 46.03 188 ALA A CA 1
ATOM 1474 C C . ALA A 1 188 ? 11.351 -13.541 -7.579 1.00 46.03 188 ALA A C 1
ATOM 1476 O O . ALA A 1 188 ? 11.037 -13.727 -8.753 1.00 46.03 188 ALA A O 1
ATOM 1477 N N . ASN A 1 189 ? 12.452 -12.885 -7.212 1.00 54.50 189 ASN A N 1
ATOM 1478 C CA . ASN A 1 189 ? 13.393 -12.303 -8.159 1.00 54.50 189 ASN A CA 1
ATOM 1479 C C . ASN A 1 189 ? 14.058 -13.378 -9.017 1.00 54.50 189 ASN A C 1
ATOM 1481 O O . ASN A 1 189 ? 14.134 -13.210 -10.231 1.00 54.50 189 ASN A O 1
ATOM 1485 N N . ASP A 1 190 ? 14.449 -14.502 -8.416 1.00 57.84 190 ASP A N 1
ATOM 1486 C CA . ASP A 1 190 ? 15.009 -15.640 -9.143 1.00 57.84 190 ASP A CA 1
ATOM 1487 C C . ASP A 1 190 ? 13.981 -16.212 -10.119 1.00 57.84 190 ASP A C 1
ATOM 1489 O O . ASP A 1 190 ? 14.267 -16.352 -11.299 1.00 57.84 190 ASP A O 1
ATOM 1493 N N . ARG A 1 191 ? 12.725 -16.392 -9.694 1.00 57.03 191 ARG A N 1
ATOM 1494 C CA . ARG A 1 191 ? 11.663 -16.878 -10.587 1.00 57.03 191 ARG A CA 1
ATOM 1495 C C . ARG A 1 191 ? 11.313 -15.895 -11.709 1.00 57.03 191 ARG A C 1
ATOM 1497 O O . ARG A 1 191 ? 10.965 -16.323 -12.809 1.00 57.03 191 ARG A O 1
ATOM 1504 N N . ASN A 1 192 ? 11.375 -14.591 -11.446 1.00 60.25 192 ASN A N 1
ATOM 1505 C CA . ASN A 1 192 ? 11.206 -13.560 -12.470 1.00 60.25 192 ASN A CA 1
ATOM 1506 C C . ASN A 1 192 ? 12.359 -13.581 -13.475 1.00 60.25 192 ASN A C 1
ATOM 1508 O O . ASN A 1 192 ? 12.104 -13.456 -14.670 1.00 60.25 192 ASN A O 1
ATOM 1512 N N . ARG A 1 193 ? 13.598 -13.788 -13.013 1.00 65.38 193 ARG A N 1
ATOM 1513 C CA . ARG A 1 193 ? 14.769 -13.963 -13.882 1.00 65.38 193 ARG A CA 1
ATOM 1514 C C . ARG A 1 193 ? 14.689 -15.253 -14.688 1.00 65.38 193 ARG A C 1
ATOM 1516 O O . ARG A 1 193 ? 14.862 -15.195 -15.896 1.00 65.38 193 ARG A O 1
ATOM 1523 N N . ASP A 1 194 ? 14.346 -16.377 -14.069 1.00 66.44 194 ASP A N 1
ATOM 1524 C CA . ASP A 1 194 ? 14.167 -17.658 -14.759 1.00 66.44 194 ASP A CA 1
ATOM 1525 C C . ASP A 1 194 ? 13.115 -17.537 -15.858 1.00 66.44 194 ASP A C 1
ATOM 1527 O O . ASP A 1 194 ? 13.315 -17.998 -16.978 1.00 66.44 194 ASP A O 1
ATOM 1531 N N . ARG A 1 195 ? 11.999 -16.859 -15.564 1.00 64.69 195 ARG A N 1
ATOM 1532 C CA . ARG A 1 195 ? 10.939 -16.629 -16.544 1.00 64.69 195 ARG A CA 1
ATOM 1533 C C . ARG A 1 195 ? 11.362 -15.664 -17.644 1.00 64.69 195 ARG A C 1
ATOM 1535 O O . ARG A 1 195 ? 10.990 -15.893 -18.785 1.00 64.69 195 ARG A O 1
ATOM 1542 N N . LEU A 1 196 ? 12.143 -14.634 -17.326 1.00 67.25 196 LEU A N 1
ATOM 1543 C CA . LEU A 1 196 ? 12.744 -13.731 -18.308 1.00 67.25 196 LEU A CA 1
ATOM 1544 C C . LEU A 1 196 ? 13.713 -14.480 -19.240 1.00 67.25 196 LEU A C 1
ATOM 1546 O O . LEU A 1 196 ? 13.700 -14.237 -20.440 1.00 67.25 196 LEU A O 1
ATOM 1550 N N . ILE A 1 197 ? 14.504 -15.417 -18.710 1.00 71.44 197 ILE A N 1
ATOM 1551 C CA . ILE A 1 197 ? 15.411 -16.272 -19.491 1.00 71.44 197 ILE A CA 1
ATOM 1552 C C . ILE A 1 197 ? 14.603 -17.230 -20.379 1.00 71.44 197 ILE A C 1
ATOM 1554 O O . ILE A 1 197 ? 14.841 -17.314 -21.581 1.00 71.44 197 ILE A O 1
ATOM 1558 N N . GLN A 1 198 ? 13.592 -17.898 -19.815 1.00 69.88 198 GLN A N 1
ATOM 1559 C CA . GLN A 1 198 ? 12.680 -18.783 -20.553 1.00 69.88 198 GLN A CA 1
ATOM 1560 C C . GLN A 1 198 ? 11.841 -18.044 -21.598 1.00 69.88 198 GLN A C 1
ATOM 1562 O O . GLN A 1 198 ? 11.375 -18.659 -22.553 1.00 69.88 198 GLN A O 1
ATOM 1567 N N . PHE A 1 199 ? 11.644 -16.733 -21.432 1.00 70.31 199 PHE A N 1
ATOM 1568 C CA . PHE A 1 199 ? 10.913 -15.903 -22.383 1.00 70.31 199 PHE A CA 1
ATOM 1569 C C . PHE A 1 199 ? 11.588 -15.868 -23.760 1.00 70.31 199 PHE A C 1
ATOM 1571 O O . PHE A 1 199 ? 10.927 -15.540 -24.741 1.00 70.31 199 PHE A O 1
ATOM 1578 N N . GLY A 1 200 ? 12.881 -16.214 -23.842 1.00 71.50 200 GLY A N 1
ATOM 1579 C CA . GLY A 1 200 ? 13.596 -16.420 -25.105 1.00 71.50 200 GLY A CA 1
ATOM 1580 C C . GLY A 1 200 ? 13.782 -15.151 -25.937 1.00 71.50 200 GLY A C 1
ATOM 1581 O O . GLY A 1 200 ? 14.165 -15.22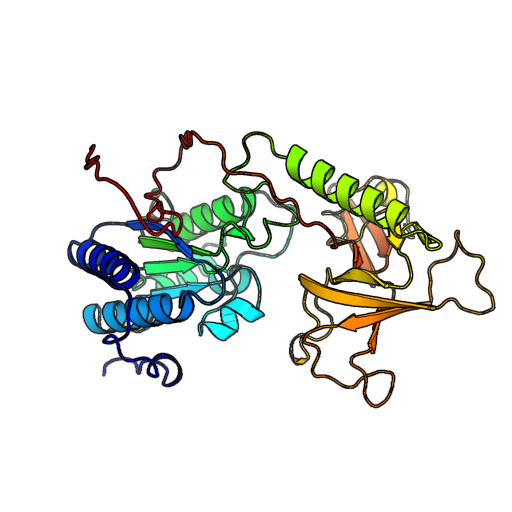6 -27.102 1.00 71.50 200 GLY A O 1
ATOM 1582 N N . LYS A 1 201 ? 13.505 -13.980 -25.356 1.00 77.81 201 LYS A N 1
ATOM 1583 C CA . LYS A 1 201 ? 13.667 -12.676 -25.999 1.00 77.81 201 LYS A CA 1
ATOM 1584 C C . LYS A 1 201 ? 14.917 -11.965 -25.488 1.00 77.81 201 LYS A C 1
ATOM 1586 O O . LYS A 1 201 ? 15.320 -12.197 -24.347 1.00 77.81 201 LYS A O 1
ATOM 1591 N N . PRO A 1 202 ? 15.507 -11.051 -26.282 1.00 82.75 202 PRO A N 1
ATOM 1592 C CA . PRO A 1 202 ? 16.635 -10.248 -25.831 1.00 82.75 202 PRO A CA 1
ATOM 1593 C C . PRO A 1 202 ? 16.320 -9.520 -24.522 1.00 82.75 202 PRO A C 1
ATOM 1595 O O . PRO A 1 202 ? 15.275 -8.875 -24.386 1.00 82.75 202 PRO A O 1
ATOM 1598 N N . VAL A 1 203 ? 17.235 -9.626 -23.561 1.00 82.81 203 VAL A N 1
ATOM 1599 C CA . VAL A 1 203 ? 17.134 -8.980 -22.251 1.00 82.81 203 VAL A CA 1
ATOM 1600 C C . VAL A 1 203 ? 18.093 -7.802 -22.209 1.00 82.81 203 VAL A C 1
ATOM 1602 O O . VAL A 1 203 ? 19.292 -7.950 -22.436 1.00 82.81 203 VAL A O 1
ATOM 1605 N N . ARG A 1 204 ? 17.572 -6.622 -21.887 1.00 85.38 204 ARG A N 1
ATOM 1606 C CA . ARG A 1 204 ? 18.366 -5.430 -21.602 1.00 85.38 204 ARG A CA 1
ATOM 1607 C C . ARG A 1 204 ? 18.708 -5.399 -20.120 1.00 85.38 204 ARG A C 1
ATOM 1609 O O . ARG A 1 204 ? 17.812 -5.444 -19.281 1.00 85.38 204 ARG A O 1
ATOM 1616 N N . SER A 1 205 ? 20.000 -5.309 -19.821 1.00 87.31 205 SER A N 1
ATOM 1617 C CA . SER A 1 205 ? 20.509 -4.950 -18.497 1.00 87.31 205 SER A CA 1
ATOM 1618 C C . SER A 1 205 ? 20.681 -3.437 -18.452 1.00 87.31 205 SER A C 1
ATOM 1620 O O . SER A 1 205 ? 21.356 -2.883 -19.318 1.00 87.31 205 SER A O 1
ATOM 1622 N N . ILE A 1 206 ? 20.041 -2.775 -17.490 1.00 88.44 206 ILE A N 1
ATOM 1623 C CA . ILE A 1 206 ? 20.050 -1.314 -17.372 1.00 88.44 206 ILE A CA 1
ATOM 1624 C C . ILE A 1 206 ? 20.551 -0.948 -15.964 1.00 88.44 206 ILE A C 1
ATOM 1626 O O . ILE A 1 206 ? 19.809 -1.101 -14.982 1.00 88.44 206 ILE A O 1
ATOM 1630 N N . PRO A 1 207 ? 21.813 -0.503 -15.827 1.00 88.56 207 PRO A N 1
ATOM 1631 C CA . PRO A 1 207 ? 22.360 -0.052 -14.552 1.00 88.56 207 PRO A CA 1
ATOM 1632 C C . PRO A 1 207 ? 21.771 1.303 -14.136 1.00 88.56 207 PRO A C 1
ATOM 1634 O O . PRO A 1 207 ? 21.378 2.127 -14.968 1.00 88.56 207 PRO A O 1
ATOM 1637 N N . SER A 1 208 ? 21.717 1.560 -12.830 1.00 89.19 208 SER A N 1
ATOM 1638 C CA . SER A 1 208 ? 21.362 2.880 -12.317 1.00 89.19 208 SER A CA 1
ATOM 1639 C C . SER A 1 208 ? 22.523 3.854 -12.517 1.00 89.19 208 SER A C 1
ATOM 1641 O O . SER A 1 208 ? 23.692 3.486 -12.383 1.00 89.19 208 SER A O 1
ATOM 1643 N N . ARG A 1 209 ? 22.215 5.123 -12.799 1.00 90.56 209 ARG A N 1
ATOM 1644 C CA . ARG A 1 209 ? 23.210 6.201 -12.745 1.00 90.56 209 ARG A CA 1
ATOM 1645 C C . ARG A 1 209 ? 23.285 6.716 -11.315 1.00 90.56 209 ARG A C 1
ATOM 1647 O O . ARG A 1 209 ? 22.254 6.981 -10.702 1.00 90.56 209 ARG A O 1
ATOM 1654 N N . ASN A 1 210 ? 24.495 6.811 -10.776 1.00 90.25 210 ASN A N 1
ATOM 1655 C CA . ASN A 1 210 ? 24.745 7.188 -9.388 1.00 90.25 210 ASN A CA 1
ATOM 1656 C C . ASN A 1 210 ? 25.805 8.293 -9.355 1.00 90.25 210 ASN A C 1
ATOM 1658 O O . ASN A 1 210 ? 26.769 8.233 -10.115 1.00 90.25 210 ASN A O 1
ATOM 1662 N N . ASN A 1 211 ? 25.648 9.280 -8.475 1.00 90.00 211 ASN A N 1
ATOM 1663 C CA . ASN A 1 211 ? 26.597 10.397 -8.361 1.00 90.00 211 ASN A CA 1
ATOM 1664 C C . ASN A 1 211 ? 27.875 10.070 -7.563 1.00 90.00 211 ASN A C 1
ATOM 1666 O O . ASN A 1 211 ? 28.857 10.799 -7.665 1.00 90.00 211 ASN A O 1
ATOM 1670 N N . CYS A 1 212 ? 27.865 9.021 -6.738 1.00 80.38 212 CYS A N 1
ATOM 1671 C CA . CYS A 1 212 ? 29.021 8.596 -5.951 1.00 80.38 212 CYS A CA 1
ATOM 1672 C C . CYS A 1 212 ? 28.942 7.106 -5.586 1.00 80.38 212 CYS A C 1
ATOM 1674 O O . CYS A 1 212 ? 27.887 6.472 -5.688 1.00 80.38 212 CYS A O 1
ATOM 1676 N N . GLU A 1 213 ? 30.062 6.546 -5.128 1.00 79.94 213 GLU A N 1
ATOM 1677 C CA . GLU A 1 213 ? 30.161 5.138 -4.725 1.00 79.94 213 GLU A CA 1
ATOM 1678 C C . GLU A 1 213 ? 29.235 4.804 -3.544 1.00 79.94 213 GLU A C 1
ATOM 1680 O O . GLU A 1 213 ? 28.576 3.762 -3.535 1.00 79.94 213 GLU A O 1
ATOM 1685 N N . THR A 1 214 ? 29.085 5.727 -2.589 1.00 76.62 214 THR A N 1
ATOM 1686 C CA . THR A 1 214 ? 28.129 5.595 -1.479 1.00 76.62 214 THR A CA 1
ATOM 1687 C C . THR A 1 214 ? 26.703 5.393 -1.992 1.00 76.62 214 THR A C 1
ATOM 1689 O O . THR A 1 214 ? 25.969 4.560 -1.462 1.00 76.62 214 THR A O 1
ATOM 1692 N N . THR A 1 215 ? 26.322 6.081 -3.071 1.00 70.31 215 THR A N 1
ATOM 1693 C CA . THR A 1 215 ? 25.021 5.910 -3.730 1.00 70.31 215 THR A CA 1
ATOM 1694 C C . THR A 1 215 ? 24.912 4.561 -4.439 1.00 70.31 215 THR A C 1
ATOM 1696 O O . THR A 1 215 ? 23.858 3.927 -4.386 1.00 70.31 215 THR A O 1
ATOM 1699 N N . PHE A 1 216 ? 25.974 4.075 -5.083 1.00 74.81 216 PHE A N 1
ATOM 1700 C CA . PHE A 1 216 ? 25.965 2.742 -5.696 1.00 74.81 216 PHE A CA 1
ATOM 1701 C C . PHE A 1 216 ? 25.775 1.639 -4.641 1.00 74.81 216 PHE A C 1
ATOM 1703 O O . PHE A 1 216 ? 24.995 0.701 -4.833 1.00 74.81 216 PHE A O 1
ATOM 1710 N N . ASN A 1 217 ? 26.424 1.782 -3.485 1.00 77.00 217 ASN A N 1
ATOM 1711 C CA . ASN A 1 217 ? 26.354 0.813 -2.395 1.00 77.00 217 ASN A CA 1
ATOM 1712 C C . ASN A 1 217 ? 25.067 0.921 -1.562 1.00 77.00 217 ASN A C 1
ATOM 1714 O O . ASN A 1 217 ? 24.599 -0.105 -1.063 1.00 77.00 217 ASN A O 1
ATOM 1718 N N . ALA A 1 218 ? 24.433 2.096 -1.510 1.00 69.56 218 ALA A N 1
ATOM 1719 C CA . ALA A 1 218 ? 23.148 2.326 -0.844 1.00 69.56 218 ALA A CA 1
ATOM 1720 C C . ALA A 1 218 ? 22.070 1.321 -1.277 1.00 69.56 218 ALA A C 1
ATOM 1722 O O . ALA A 1 218 ? 22.036 0.893 -2.433 1.00 69.56 218 ALA A O 1
ATOM 1723 N N . SER A 1 219 ? 21.175 0.927 -0.373 1.00 66.69 219 SER A N 1
ATOM 1724 C CA . SER A 1 219 ? 20.131 -0.052 -0.694 1.00 66.69 219 SER A CA 1
ATOM 1725 C C . SER A 1 219 ? 19.110 0.519 -1.696 1.00 66.69 219 SER A C 1
ATOM 1727 O O . SER A 1 219 ? 19.170 1.679 -2.112 1.00 66.69 219 SER A O 1
ATOM 1729 N N . THR A 1 220 ? 18.179 -0.308 -2.161 1.00 58.19 220 THR A N 1
ATOM 1730 C CA . THR A 1 220 ? 17.021 0.145 -2.951 1.00 58.19 220 THR A CA 1
ATOM 1731 C C . THR A 1 220 ? 16.066 1.005 -2.129 1.00 58.19 220 THR A C 1
ATOM 1733 O O . THR A 1 220 ? 15.472 1.941 -2.662 1.00 58.19 220 THR A O 1
ATOM 1736 N N . ASP A 1 221 ? 15.971 0.740 -0.827 1.00 53.81 221 ASP A N 1
ATOM 1737 C CA . ASP A 1 221 ? 15.099 1.475 0.093 1.00 53.81 221 ASP A CA 1
ATOM 1738 C C . ASP A 1 221 ? 15.557 2.930 0.235 1.00 53.81 221 ASP A C 1
ATOM 1740 O O . ASP A 1 221 ? 14.742 3.848 0.290 1.00 53.81 221 ASP A O 1
ATOM 1744 N N . ASP A 1 222 ? 16.871 3.140 0.212 1.00 63.09 222 ASP A N 1
ATOM 1745 C CA . ASP A 1 222 ? 17.522 4.450 0.314 1.00 63.09 222 ASP A CA 1
ATOM 1746 C C . ASP A 1 222 ? 17.211 5.344 -0.876 1.00 63.09 222 ASP A C 1
ATOM 1748 O O . ASP A 1 222 ? 17.139 6.563 -0.755 1.00 63.09 222 ASP A O 1
ATOM 1752 N N . ALA A 1 223 ? 17.024 4.708 -2.028 1.00 63.88 223 ALA A N 1
ATOM 1753 C CA . ALA A 1 223 ? 16.765 5.346 -3.299 1.00 63.88 223 ALA A CA 1
ATOM 1754 C C . ALA A 1 223 ? 15.282 5.252 -3.681 1.00 63.88 223 ALA A C 1
ATOM 1756 O O . ALA A 1 223 ? 14.975 5.111 -4.861 1.00 63.88 223 ALA A O 1
ATOM 1757 N N . ASN A 1 224 ? 14.362 5.292 -2.708 1.00 63.97 224 ASN A N 1
ATOM 1758 C CA . ASN A 1 224 ? 12.913 5.278 -2.949 1.00 63.97 224 ASN A CA 1
ATOM 1759 C C . ASN A 1 224 ? 12.485 4.228 -3.992 1.00 63.97 224 ASN A C 1
ATOM 1761 O O . ASN A 1 224 ? 11.803 4.561 -4.959 1.00 63.97 224 ASN A O 1
ATOM 1765 N N . ASP A 1 225 ? 12.904 2.974 -3.804 1.00 64.31 225 ASP A N 1
ATOM 1766 C CA . ASP A 1 225 ? 12.600 1.832 -4.681 1.00 64.31 225 ASP A CA 1
ATOM 1767 C C . ASP A 1 225 ? 13.274 1.806 -6.053 1.00 64.31 225 ASP A C 1
ATOM 1769 O O . ASP A 1 225 ? 13.007 0.898 -6.845 1.00 64.31 225 ASP A O 1
ATOM 1773 N N . LEU A 1 226 ? 14.167 2.747 -6.353 1.00 75.19 226 LEU A N 1
ATOM 1774 C CA . LEU A 1 226 ? 14.9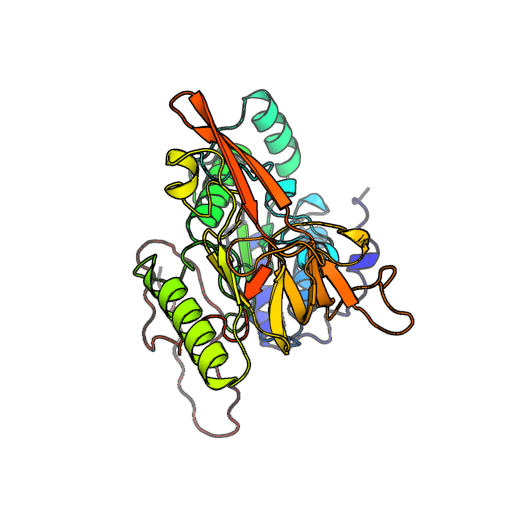54 2.671 -7.573 1.00 75.19 226 LEU A CA 1
ATOM 1775 C C . LEU A 1 226 ? 16.024 1.583 -7.460 1.00 75.19 226 LEU A C 1
ATOM 1777 O O . LEU A 1 226 ? 16.989 1.680 -6.690 1.00 75.19 226 LEU A O 1
ATOM 1781 N N . GLU A 1 227 ? 15.843 0.548 -8.275 1.00 75.38 227 GLU A N 1
ATOM 1782 C CA . GLU A 1 227 ? 16.737 -0.599 -8.381 1.00 75.38 227 GLU A CA 1
ATOM 1783 C C . GLU A 1 227 ? 18.133 -0.192 -8.867 1.00 75.38 227 GLU A C 1
ATOM 1785 O O . GLU A 1 227 ? 18.299 0.642 -9.760 1.00 75.38 227 GLU A O 1
ATOM 1790 N N . LYS A 1 228 ? 19.169 -0.835 -8.324 1.00 81.62 228 LYS A N 1
ATOM 1791 C CA . LYS A 1 228 ? 20.545 -0.645 -8.819 1.00 81.62 228 LYS A CA 1
ATOM 1792 C C . LYS A 1 228 ? 20.693 -1.136 -10.254 1.00 81.62 228 LYS A C 1
ATOM 1794 O O . LYS A 1 228 ? 21.429 -0.559 -11.042 1.00 81.62 228 LYS A O 1
ATOM 1799 N N . HIS A 1 229 ? 19.990 -2.216 -10.576 1.00 82.75 229 HIS A N 1
ATOM 1800 C CA . HIS A 1 229 ? 20.012 -2.855 -11.880 1.00 82.75 229 HIS A CA 1
ATOM 1801 C C . HIS A 1 229 ? 18.633 -3.419 -12.182 1.00 82.75 229 HIS A C 1
ATOM 1803 O O . HIS A 1 229 ? 18.092 -4.190 -11.387 1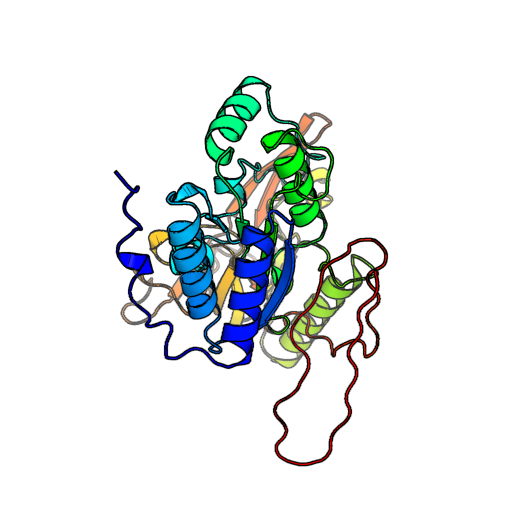.00 82.75 229 HIS A O 1
ATOM 1809 N N . ILE A 1 230 ? 18.099 -3.081 -13.350 1.00 85.94 230 ILE A N 1
ATOM 1810 C CA . ILE A 1 230 ? 16.874 -3.685 -13.870 1.00 85.94 230 ILE A CA 1
ATOM 1811 C C . ILE A 1 230 ? 17.197 -4.528 -15.098 1.00 85.94 230 ILE A C 1
ATOM 1813 O O . ILE A 1 230 ? 18.083 -4.200 -15.889 1.00 85.94 230 ILE A O 1
ATOM 1817 N N . TYR A 1 231 ? 16.455 -5.619 -15.246 1.00 84.19 231 TYR A N 1
ATOM 1818 C CA . TYR A 1 231 ? 16.502 -6.482 -16.417 1.00 84.19 231 TYR A CA 1
ATOM 1819 C C . TYR A 1 231 ? 15.135 -6.427 -17.079 1.00 84.19 231 TYR A C 1
ATOM 1821 O O . TYR A 1 231 ? 14.142 -6.761 -16.438 1.00 84.19 231 TYR A O 1
ATOM 1829 N N . LEU A 1 232 ? 15.065 -5.982 -18.330 1.00 85.38 232 LEU A N 1
ATOM 1830 C CA . LEU A 1 232 ? 13.803 -5.817 -19.049 1.00 85.38 232 LEU A CA 1
ATOM 1831 C C . LEU A 1 232 ? 13.872 -6.467 -20.425 1.00 85.38 232 LEU A C 1
ATOM 1833 O O . LEU A 1 232 ? 14.925 -6.528 -21.053 1.00 85.38 232 LEU A O 1
ATOM 1837 N N . SER A 1 233 ? 12.730 -6.938 -20.907 1.00 86.00 233 SER A N 1
ATOM 1838 C CA . SER A 1 233 ? 12.570 -7.438 -22.269 1.00 86.00 233 SER A CA 1
ATOM 1839 C C . SER A 1 233 ? 11.232 -6.967 -22.826 1.00 86.00 233 SER A C 1
ATOM 1841 O O . SER A 1 233 ? 10.292 -6.725 -22.071 1.00 86.00 233 SER A O 1
ATOM 1843 N N . VAL A 1 234 ? 11.126 -6.833 -24.144 1.00 86.56 234 VAL A N 1
ATOM 1844 C CA . VAL A 1 234 ? 9.863 -6.469 -24.795 1.00 86.56 234 VAL A CA 1
ATOM 1845 C C . VAL A 1 234 ? 8.850 -7.604 -24.653 1.00 86.56 234 VAL A C 1
ATOM 1847 O O . VAL A 1 234 ? 9.089 -8.741 -25.055 1.00 86.56 234 VAL A O 1
ATOM 1850 N N . GLY A 1 235 ? 7.682 -7.298 -24.107 1.00 75.62 235 GLY A N 1
ATOM 1851 C CA . GLY A 1 235 ? 6.660 -8.241 -23.662 1.00 75.62 235 GLY A CA 1
ATOM 1852 C C . GLY A 1 235 ? 6.802 -8.627 -22.188 1.00 75.62 235 GLY A C 1
ATOM 1853 O O . GLY A 1 235 ? 6.069 -9.497 -21.713 1.00 75.62 235 GLY A O 1
ATOM 1854 N N . ALA A 1 236 ? 7.738 -8.009 -21.457 1.00 78.75 236 ALA A N 1
ATOM 1855 C CA . ALA A 1 236 ? 7.898 -8.273 -20.042 1.00 78.75 236 ALA A CA 1
ATOM 1856 C C . ALA A 1 236 ? 6.744 -7.743 -19.209 1.00 78.75 236 ALA A C 1
ATOM 1858 O O . ALA A 1 236 ? 6.314 -6.605 -19.378 1.00 78.75 236 ALA A O 1
ATOM 1859 N N . ARG A 1 237 ? 6.275 -8.562 -18.264 1.00 78.56 237 ARG A N 1
ATOM 1860 C CA . ARG A 1 237 ? 5.306 -8.116 -17.270 1.00 78.56 237 ARG A CA 1
ATOM 1861 C C . ARG A 1 237 ? 6.034 -7.297 -16.213 1.00 78.56 237 ARG A C 1
ATOM 1863 O O . ARG A 1 237 ? 6.954 -7.814 -15.574 1.00 78.56 237 ARG A O 1
ATOM 1870 N N . VAL A 1 238 ? 5.628 -6.045 -16.045 1.00 79.56 238 VAL A N 1
ATOM 1871 C CA . VAL A 1 238 ? 6.278 -5.084 -15.152 1.00 79.56 238 VAL A CA 1
ATOM 1872 C C . VAL A 1 238 ? 5.299 -4.411 -14.204 1.00 79.56 238 VAL A C 1
ATOM 1874 O O . VAL A 1 238 ? 4.093 -4.368 -14.441 1.00 79.56 238 VAL A O 1
ATOM 1877 N N . MET A 1 239 ? 5.840 -3.894 -13.108 1.00 79.38 239 MET A N 1
ATOM 1878 C CA . MET A 1 239 ? 5.127 -3.117 -12.108 1.00 79.38 239 MET A CA 1
ATOM 1879 C C . MET A 1 239 ? 5.804 -1.762 -11.912 1.00 79.38 239 MET A C 1
ATOM 1881 O O . MET A 1 239 ? 7.025 -1.701 -11.756 1.00 79.38 239 MET A O 1
ATOM 1885 N N . LEU A 1 240 ? 5.000 -0.701 -11.876 1.00 77.38 240 LEU A N 1
ATOM 1886 C CA . LEU A 1 240 ? 5.425 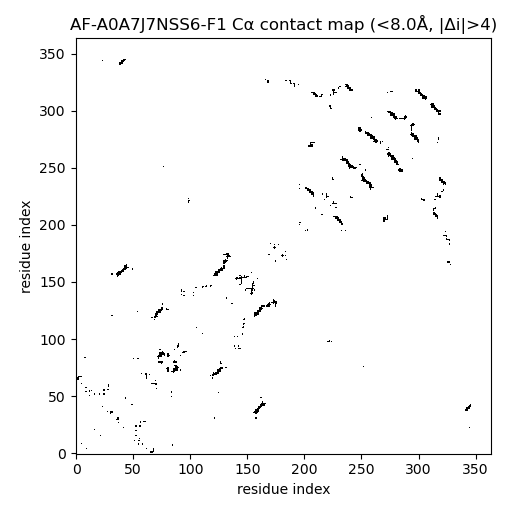0.656 -11.555 1.00 77.38 240 LEU A CA 1
ATOM 1887 C C . LEU A 1 240 ? 5.730 0.795 -10.061 1.00 77.38 240 LEU A C 1
ATOM 1889 O O . LEU A 1 240 ? 5.001 0.278 -9.215 1.00 77.38 240 LEU A O 1
ATOM 1893 N N . ARG A 1 241 ? 6.810 1.502 -9.731 1.00 69.44 241 ARG A N 1
ATOM 1894 C CA . ARG A 1 241 ? 7.311 1.658 -8.355 1.00 69.44 241 ARG A CA 1
ATOM 1895 C C . ARG A 1 241 ? 7.103 3.041 -7.762 1.00 69.44 241 ARG A C 1
ATOM 1897 O O . ARG A 1 241 ? 7.289 3.218 -6.562 1.00 69.44 241 ARG A O 1
ATOM 1904 N N . SER A 1 242 ? 6.647 3.995 -8.561 1.00 68.44 242 SER A N 1
ATOM 1905 C CA . SER A 1 242 ? 6.396 5.366 -8.135 1.00 68.44 242 SER A CA 1
ATOM 1906 C C . SER A 1 242 ? 5.002 5.837 -8.539 1.00 68.44 242 SER A C 1
ATOM 1908 O O . SER A 1 242 ? 4.362 5.279 -9.426 1.00 68.44 242 SER A O 1
ATOM 1910 N N . ASN A 1 243 ? 4.512 6.868 -7.855 1.00 72.50 243 ASN A N 1
ATOM 1911 C CA . ASN A 1 243 ? 3.290 7.551 -8.259 1.00 72.50 243 ASN A CA 1
ATOM 1912 C C . ASN A 1 243 ? 3.661 8.604 -9.302 1.00 72.50 243 ASN A C 1
ATOM 1914 O O . ASN A 1 243 ? 4.405 9.532 -8.990 1.00 72.50 243 ASN A O 1
ATOM 1918 N N . LEU A 1 244 ? 3.150 8.449 -10.522 1.00 80.25 244 LEU A N 1
ATOM 1919 C CA . LEU A 1 244 ? 3.351 9.416 -11.601 1.00 80.25 244 LEU A CA 1
ATOM 1920 C C . LEU A 1 244 ? 2.109 10.290 -11.761 1.00 80.25 244 LEU A C 1
ATOM 1922 O O . LEU A 1 244 ? 2.183 11.505 -11.620 1.00 80.25 244 LEU A O 1
ATOM 1926 N N . VAL A 1 245 ? 0.954 9.662 -12.001 1.00 79.81 245 VAL A N 1
ATOM 1927 C CA . VAL A 1 245 ? -0.329 10.349 -12.205 1.00 79.81 245 VAL A CA 1
ATOM 1928 C C . VAL A 1 245 ? -1.439 9.521 -11.568 1.00 79.81 245 VAL A C 1
ATOM 1930 O O . VAL A 1 245 ? -1.987 8.598 -12.175 1.00 79.81 245 VAL A O 1
ATOM 1933 N N . ILE A 1 246 ? -1.768 9.856 -10.320 1.00 70.38 246 ILE A N 1
ATOM 1934 C CA . ILE A 1 246 ? -2.707 9.084 -9.491 1.00 70.38 246 ILE A CA 1
ATOM 1935 C C . ILE A 1 246 ? -4.104 9.049 -10.121 1.00 70.38 246 ILE A C 1
ATOM 1937 O O . ILE A 1 246 ? -4.698 7.979 -10.222 1.00 70.38 246 ILE A O 1
ATOM 1941 N N . GLN A 1 247 ? -4.591 10.197 -10.600 1.00 67.06 247 GLN A N 1
ATOM 1942 C CA . GLN A 1 247 ? -5.932 10.348 -11.185 1.00 67.06 247 GLN A CA 1
ATOM 1943 C C . GLN A 1 247 ? -6.166 9.433 -12.397 1.00 67.06 247 GLN A C 1
ATOM 1945 O O . GLN A 1 247 ? -7.292 9.010 -12.641 1.00 67.06 247 GLN A O 1
ATOM 1950 N N . ASN A 1 248 ? -5.093 9.068 -13.104 1.00 79.38 248 ASN A N 1
ATOM 1951 C CA . ASN A 1 248 ? -5.160 8.262 -14.321 1.00 79.38 248 ASN A CA 1
ATOM 1952 C C . ASN A 1 248 ? -4.766 6.794 -14.081 1.00 79.38 248 ASN A C 1
ATOM 1954 O O . ASN A 1 248 ? -4.700 6.022 -15.034 1.00 79.38 248 ASN A O 1
ATOM 1958 N N . GLY A 1 249 ? -4.490 6.402 -12.830 1.00 68.50 249 GLY A N 1
ATOM 1959 C CA . GLY A 1 249 ? -4.144 5.027 -12.455 1.00 68.50 249 GLY A CA 1
ATOM 1960 C C . GLY A 1 249 ? -2.649 4.680 -12.498 1.00 68.50 249 GLY A C 1
ATOM 1961 O O . GLY A 1 249 ? -2.296 3.525 -12.265 1.00 68.50 249 GLY A O 1
ATOM 1962 N N . LEU A 1 250 ? -1.753 5.649 -12.738 1.00 80.69 250 LEU A N 1
ATOM 1963 C CA . LEU A 1 250 ? -0.294 5.445 -12.701 1.00 80.69 250 LEU A CA 1
ATOM 1964 C C . LEU A 1 250 ? 0.250 5.625 -11.291 1.00 80.69 250 LEU A C 1
ATOM 1966 O O . LEU A 1 250 ? 0.891 6.626 -10.953 1.00 80.69 250 LEU A O 1
ATOM 1970 N N . VAL A 1 251 ? -0.050 4.635 -10.465 1.00 65.06 251 VAL A N 1
ATOM 1971 C CA . VAL A 1 251 ? 0.359 4.564 -9.065 1.00 65.06 251 VAL A CA 1
ATOM 1972 C C . VAL A 1 251 ? 1.382 3.455 -8.858 1.00 65.06 251 VAL A C 1
ATOM 1974 O O . VAL A 1 251 ? 1.463 2.509 -9.643 1.00 65.06 251 VAL A O 1
ATOM 1977 N N . SER A 1 252 ? 2.134 3.535 -7.764 1.00 70.62 252 SER A N 1
ATOM 1978 C CA . SER A 1 252 ? 2.980 2.427 -7.324 1.00 70.62 252 SER A CA 1
ATOM 1979 C C . SER A 1 252 ? 2.132 1.157 -7.172 1.00 70.62 252 SER A C 1
ATOM 1981 O O . SER A 1 252 ? 1.069 1.176 -6.546 1.00 70.62 252 SER A O 1
ATOM 1983 N N . GLY A 1 253 ? 2.573 0.066 -7.796 1.00 55.50 253 GLY A N 1
ATOM 1984 C CA . GLY A 1 253 ? 1.826 -1.185 -7.915 1.00 55.50 253 GLY A CA 1
ATOM 1985 C C . GLY A 1 253 ? 1.060 -1.362 -9.230 1.00 55.50 253 GLY A C 1
ATOM 1986 O O . GLY A 1 253 ? 0.628 -2.481 -9.511 1.00 55.50 253 GLY A O 1
ATOM 1987 N N . ALA A 1 254 ? 0.913 -0.319 -10.059 1.00 67.44 254 ALA A N 1
ATOM 1988 C CA . ALA A 1 254 ? 0.284 -0.446 -11.373 1.00 67.44 254 ALA A CA 1
ATOM 1989 C C . ALA A 1 254 ? 1.062 -1.446 -12.238 1.00 67.44 254 ALA A C 1
ATOM 1991 O O . ALA A 1 254 ? 2.289 -1.376 -12.334 1.00 67.44 254 ALA A O 1
ATOM 1992 N N . MET A 1 255 ? 0.351 -2.392 -12.848 1.00 78.56 255 MET A N 1
ATOM 1993 C CA . MET A 1 255 ? 0.946 -3.445 -13.666 1.00 78.56 255 MET A CA 1
ATOM 1994 C C . MET A 1 255 ? 0.737 -3.169 -15.147 1.00 78.56 255 MET A C 1
ATOM 1996 O O . MET A 1 255 ? -0.299 -2.642 -15.553 1.00 78.56 255 MET A O 1
ATOM 2000 N N . GLY A 1 256 ? 1.717 -3.574 -15.944 1.00 81.69 256 GLY A N 1
ATOM 2001 C CA . GLY A 1 256 ? 1.663 -3.428 -17.385 1.00 81.69 256 GLY A CA 1
ATOM 2002 C C . GLY A 1 256 ? 2.611 -4.364 -18.112 1.00 81.69 256 GLY A C 1
ATOM 2003 O O . GLY A 1 256 ? 3.319 -5.174 -17.505 1.00 81.69 256 GLY A O 1
ATOM 2004 N N . ILE A 1 257 ? 2.590 -4.278 -19.434 1.00 84.81 257 ILE A N 1
ATOM 2005 C CA . ILE A 1 257 ? 3.452 -5.044 -20.329 1.00 84.81 257 ILE A CA 1
ATOM 2006 C C . ILE A 1 257 ? 4.392 -4.070 -21.032 1.00 84.81 257 ILE A C 1
ATOM 2008 O O . ILE A 1 257 ? 3.951 -3.075 -21.597 1.00 84.81 257 ILE A O 1
ATOM 2012 N N . VAL A 1 258 ? 5.693 -4.352 -21.000 1.00 89.38 258 VAL A N 1
ATOM 2013 C CA . VAL A 1 258 ? 6.682 -3.589 -21.769 1.00 89.38 258 VAL A CA 1
ATOM 2014 C C . VAL A 1 258 ? 6.402 -3.794 -23.251 1.00 89.38 258 VAL A C 1
ATOM 2016 O O . VAL A 1 258 ? 6.453 -4.922 -23.732 1.00 89.38 258 VAL A O 1
ATOM 2019 N N . ILE A 1 259 ? 6.139 -2.716 -23.972 1.00 91.69 259 ILE A N 1
ATOM 2020 C CA . ILE A 1 259 ? 5.933 -2.724 -25.421 1.00 91.69 259 ILE A CA 1
ATOM 2021 C C . ILE A 1 259 ? 7.233 -2.398 -26.147 1.00 91.69 259 ILE A C 1
ATOM 2023 O O . ILE A 1 259 ? 7.530 -3.024 -27.158 1.00 91.69 259 ILE A O 1
ATOM 2027 N N . ASP A 1 260 ? 8.031 -1.475 -25.608 1.00 91.88 260 ASP A N 1
ATOM 2028 C CA . ASP A 1 260 ? 9.305 -1.082 -26.211 1.00 91.88 260 ASP A CA 1
ATOM 2029 C C . ASP A 1 260 ? 10.267 -0.455 -25.187 1.00 91.88 260 ASP A C 1
ATOM 2031 O O . ASP A 1 260 ? 9.854 -0.011 -24.114 1.00 91.88 260 ASP A O 1
ATOM 2035 N N . ILE A 1 261 ? 11.560 -0.418 -25.511 1.00 92.06 261 ILE A N 1
ATOM 2036 C CA . ILE A 1 261 ? 12.610 0.241 -24.727 1.00 92.06 261 ILE A CA 1
ATOM 2037 C C . ILE A 1 261 ? 13.327 1.230 -25.648 1.00 92.06 261 ILE A C 1
ATOM 2039 O O . ILE A 1 261 ? 14.138 0.842 -26.488 1.00 92.06 261 ILE A O 1
ATOM 2043 N N . VAL A 1 262 ? 13.038 2.516 -25.465 1.00 91.75 262 VAL A N 1
ATOM 2044 C CA . VAL A 1 262 ? 13.431 3.578 -26.393 1.00 91.75 262 VAL A CA 1
ATOM 2045 C C . VAL A 1 262 ? 14.736 4.216 -25.937 1.00 91.75 262 VAL A C 1
ATOM 2047 O O . VAL A 1 262 ? 14.834 4.717 -24.819 1.00 91.75 262 VAL A O 1
ATOM 2050 N N . TYR A 1 263 ? 15.730 4.243 -26.820 1.00 90.88 263 TYR A N 1
ATOM 2051 C CA . TYR A 1 263 ? 17.005 4.934 -26.623 1.00 90.88 263 TYR A CA 1
ATOM 2052 C C . TYR A 1 263 ? 17.117 6.127 -27.571 1.00 90.88 263 TYR A C 1
ATOM 2054 O O . TYR A 1 263 ? 16.483 6.150 -28.626 1.00 90.88 263 TYR A O 1
ATOM 2062 N N . LEU A 1 264 ? 17.943 7.113 -27.213 1.00 88.06 264 LEU A N 1
ATOM 2063 C CA . LEU A 1 264 ? 18.327 8.146 -28.171 1.00 88.06 264 LEU A CA 1
ATOM 2064 C C . LEU A 1 264 ? 19.252 7.531 -29.227 1.00 88.06 264 LEU A C 1
ATOM 2066 O O . LEU A 1 264 ? 20.015 6.614 -28.930 1.00 88.06 264 LEU A O 1
ATOM 2070 N N . LEU A 1 265 ? 19.227 8.070 -30.447 1.00 83.25 265 LEU A N 1
ATOM 2071 C CA . LEU A 1 265 ? 20.095 7.608 -31.540 1.00 83.25 265 LEU A CA 1
ATOM 2072 C C . LEU A 1 265 ? 21.589 7.693 -31.192 1.00 83.25 265 LEU A C 1
ATOM 2074 O O . LEU A 1 265 ? 22.387 6.919 -31.705 1.00 83.25 265 LEU A O 1
ATOM 2078 N N . SER A 1 266 ? 21.958 8.623 -30.311 1.00 86.62 266 SER A N 1
ATOM 2079 C CA . SER A 1 266 ? 23.324 8.820 -29.822 1.00 86.62 266 SER A CA 1
ATOM 2080 C C . SER A 1 266 ? 23.694 7.955 -28.610 1.00 86.62 266 SER A C 1
ATOM 2082 O O . SER A 1 266 ? 24.812 8.067 -28.113 1.00 86.62 266 SER A O 1
ATOM 2084 N N . SER A 1 267 ? 22.775 7.135 -28.089 1.00 85.50 267 SER A N 1
ATOM 2085 C CA . SER A 1 267 ? 23.034 6.289 -26.922 1.00 85.50 267 SER A CA 1
ATOM 2086 C C . SER A 1 267 ? 23.878 5.063 -27.272 1.00 85.50 267 SER A C 1
ATOM 2088 O O . SER A 1 267 ? 23.729 4.469 -28.336 1.00 85.50 267 SER A O 1
ATOM 2090 N N . ASN A 1 268 ? 24.670 4.609 -26.301 1.00 81.50 268 ASN A N 1
ATOM 2091 C CA . ASN A 1 268 ? 25.463 3.383 -26.335 1.00 81.50 268 ASN A CA 1
ATOM 2092 C C . ASN A 1 268 ? 24.977 2.375 -25.265 1.00 81.50 268 ASN A C 1
ATOM 2094 O O . ASN A 1 268 ? 25.598 2.230 -24.203 1.00 81.50 268 ASN A O 1
ATOM 2098 N N . PRO A 1 269 ? 23.858 1.657 -25.492 1.00 77.38 269 PRO A N 1
ATOM 2099 C CA . PRO A 1 269 ? 23.416 0.583 -24.603 1.00 77.38 269 PRO A CA 1
ATOM 2100 C C . PRO A 1 269 ? 24.464 -0.546 -24.540 1.00 77.38 269 PRO A C 1
ATOM 2102 O O . PRO A 1 269 ? 25.029 -0.892 -25.578 1.00 77.38 269 PRO A O 1
ATOM 2105 N N . PRO A 1 270 ? 24.700 -1.185 -23.376 1.00 68.50 270 PRO A N 1
ATOM 2106 C CA . PRO A 1 270 ? 23.930 -1.090 -22.129 1.00 68.50 270 PRO A CA 1
ATOM 2107 C C . PRO A 1 270 ? 24.393 0.010 -21.154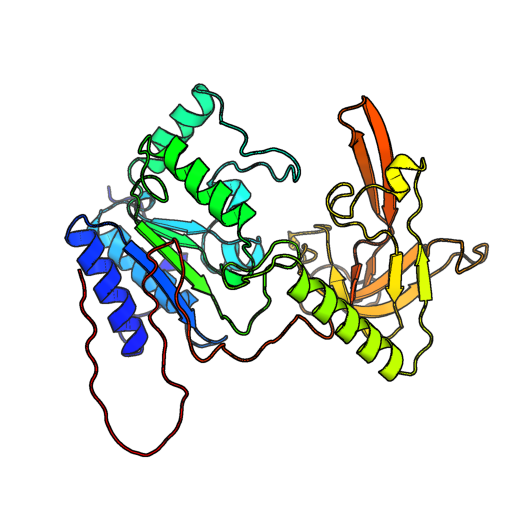 1.00 68.50 270 PRO A C 1
ATOM 2109 O O . PRO A 1 270 ? 23.822 0.127 -20.073 1.00 68.50 270 PRO A O 1
ATOM 2112 N N . ASN A 1 271 ? 25.422 0.791 -21.496 1.00 74.88 271 ASN A N 1
ATOM 2113 C CA . ASN A 1 271 ? 26.018 1.773 -20.580 1.00 74.88 271 ASN A CA 1
ATOM 2114 C C . ASN A 1 271 ? 25.128 3.007 -20.388 1.00 74.88 271 ASN A C 1
ATOM 2116 O O . ASN A 1 271 ? 25.111 3.616 -19.316 1.00 74.88 271 ASN A O 1
ATOM 2120 N N . ASP A 1 272 ? 24.368 3.357 -21.423 1.00 82.81 272 ASP A N 1
ATOM 2121 C CA . ASP A 1 272 ? 23.400 4.438 -21.359 1.00 82.81 272 ASP A CA 1
ATOM 2122 C C . ASP A 1 272 ? 22.029 3.980 -20.877 1.00 82.81 272 ASP A C 1
ATOM 2124 O O . ASP A 1 272 ? 21.596 2.849 -21.110 1.00 82.81 272 ASP A O 1
ATOM 2128 N N . GLN A 1 273 ? 21.329 4.894 -20.203 1.00 87.94 273 GLN A N 1
ATOM 2129 C CA . GLN A 1 273 ? 19.932 4.685 -19.854 1.00 87.94 273 GLN A CA 1
ATOM 2130 C C . GLN A 1 273 ? 19.046 4.936 -21.074 1.00 87.94 273 GLN A C 1
ATOM 2132 O O . GLN A 1 273 ? 19.348 5.824 -21.875 1.00 87.94 273 GLN A O 1
ATOM 2137 N N . PRO A 1 274 ? 17.949 4.182 -21.220 1.00 91.88 274 PRO A N 1
ATOM 2138 C CA . PRO A 1 274 ? 16.942 4.506 -22.217 1.00 91.88 274 PRO A CA 1
ATOM 2139 C C . PRO A 1 274 ? 16.294 5.855 -21.899 1.00 91.88 274 PRO A C 1
ATOM 2141 O O . PRO A 1 274 ? 16.209 6.271 -20.741 1.00 91.88 274 PRO A O 1
ATOM 2144 N N . LEU A 1 275 ? 15.791 6.507 -22.943 1.00 92.75 275 LEU A N 1
ATOM 2145 C CA . LEU A 1 275 ? 14.960 7.699 -22.830 1.00 92.75 275 LEU A CA 1
ATOM 2146 C C . LEU A 1 275 ? 13.667 7.379 -22.069 1.00 92.75 275 LEU A C 1
ATOM 2148 O O . LEU A 1 275 ? 13.264 8.132 -21.185 1.00 92.75 275 LEU A O 1
ATOM 2152 N N . ALA A 1 276 ? 13.034 6.255 -22.409 1.00 94.44 276 ALA A N 1
ATOM 2153 C CA . ALA A 1 276 ? 11.844 5.753 -21.738 1.00 94.44 276 ALA A CA 1
ATOM 2154 C C . ALA A 1 276 ? 11.622 4.261 -22.021 1.00 94.44 276 ALA A C 1
ATOM 2156 O O . ALA A 1 276 ? 12.096 3.716 -23.019 1.00 94.44 276 ALA A O 1
ATOM 2157 N N . VAL A 1 277 ? 10.843 3.608 -21.160 1.00 95.44 277 VAL A N 1
ATOM 2158 C CA . VAL A 1 277 ? 10.238 2.299 -21.445 1.00 95.44 277 VAL A CA 1
ATOM 2159 C C . VAL A 1 277 ? 8.774 2.518 -21.779 1.00 95.44 277 VAL A C 1
ATOM 2161 O O . VAL A 1 277 ? 8.046 3.099 -20.978 1.00 95.44 277 VAL A O 1
ATOM 2164 N N . MET A 1 278 ? 8.337 2.045 -22.939 1.00 95.06 278 MET A N 1
ATOM 2165 C CA . MET A 1 278 ? 6.936 2.090 -23.341 1.00 95.06 278 MET A CA 1
ATOM 2166 C C . MET A 1 278 ? 6.205 0.941 -22.658 1.00 95.06 278 MET A C 1
ATOM 2168 O O . MET A 1 278 ? 6.582 -0.219 -22.838 1.00 95.06 278 MET A O 1
ATOM 2172 N N . VAL A 1 279 ? 5.183 1.243 -21.861 1.00 94.31 279 VAL A N 1
ATOM 2173 C CA . VAL A 1 279 ? 4.440 0.237 -21.092 1.00 94.31 279 VAL A CA 1
ATOM 2174 C C . VAL A 1 279 ? 2.947 0.396 -21.329 1.00 94.31 279 VAL A C 1
ATOM 2176 O O . VAL A 1 279 ? 2.410 1.489 -21.172 1.00 94.31 279 VAL A O 1
ATOM 2179 N N . ASP A 1 280 ? 2.296 -0.710 -21.675 1.00 90.88 280 ASP A N 1
ATOM 2180 C CA . ASP A 1 280 ? 0.842 -0.847 -21.750 1.00 90.88 280 ASP A CA 1
ATOM 2181 C C . ASP A 1 280 ? 0.297 -1.232 -20.368 1.00 90.88 280 ASP A C 1
ATOM 2183 O O . ASP A 1 280 ? 0.541 -2.348 -19.899 1.00 90.88 280 ASP A O 1
ATOM 2187 N N . PHE A 1 281 ? -0.354 -0.300 -19.669 1.00 85.62 281 PHE A N 1
ATOM 2188 C CA . PHE A 1 281 ? -0.842 -0.513 -18.300 1.00 85.62 281 PHE A CA 1
ATOM 2189 C C . PHE A 1 281 ? -2.302 -0.973 -18.274 1.00 85.62 281 PHE A C 1
ATOM 2191 O O . PHE A 1 281 ? -3.165 -0.353 -18.888 1.00 85.62 281 PHE A O 1
ATOM 2198 N N . ASP A 1 282 ? -2.603 -1.995 -17.464 1.00 80.56 282 ASP A N 1
ATOM 2199 C CA . ASP A 1 282 ? -3.912 -2.674 -17.481 1.00 80.56 282 ASP A CA 1
ATOM 2200 C C . ASP A 1 282 ? -5.110 -1.753 -17.198 1.00 80.56 282 ASP A C 1
ATOM 2202 O O . ASP A 1 282 ? -6.194 -1.951 -17.735 1.00 80.56 282 ASP A O 1
ATOM 2206 N N . ASN A 1 283 ? -4.933 -0.794 -16.286 1.00 76.62 283 ASN A N 1
ATOM 2207 C CA . ASN A 1 283 ? -6.008 0.037 -15.733 1.00 76.62 283 ASN A CA 1
ATOM 2208 C C . ASN A 1 283 ? -5.750 1.534 -15.942 1.00 76.62 283 ASN A C 1
ATOM 2210 O O . ASN A 1 283 ? -6.292 2.360 -15.203 1.00 76.62 283 ASN A O 1
ATOM 2214 N N . TYR A 1 284 ? -4.888 1.887 -16.896 1.00 84.62 284 TYR A N 1
ATOM 2215 C CA . TYR A 1 284 ? -4.627 3.284 -17.208 1.00 84.62 284 TYR A CA 1
ATOM 2216 C C . TYR A 1 284 ? -5.833 3.908 -17.913 1.00 84.62 284 TYR A C 1
ATOM 2218 O O . TYR A 1 284 ? -6.439 3.293 -18.785 1.00 84.62 284 TYR A O 1
ATOM 2226 N N . ARG A 1 285 ? -6.207 5.120 -17.497 1.00 82.62 285 ARG A N 1
ATOM 2227 C CA . ARG A 1 285 ? -7.385 5.843 -18.018 1.00 82.62 285 ARG A CA 1
ATOM 2228 C C . ARG A 1 285 ? -7.061 7.243 -18.534 1.00 82.62 285 ARG A C 1
ATOM 2230 O O . ARG A 1 285 ? -7.964 8.048 -18.734 1.00 82.62 285 ARG A O 1
ATOM 2237 N N . GLY A 1 286 ? -5.778 7.561 -18.656 1.00 84.56 286 GLY A N 1
ATOM 2238 C CA . GLY A 1 286 ? -5.325 8.869 -19.110 1.00 84.56 286 GLY A CA 1
ATOM 2239 C C . GLY A 1 286 ? -5.030 8.920 -20.610 1.00 84.56 286 GLY A C 1
ATOM 2240 O O . GLY A 1 286 ? -5.254 7.941 -21.319 1.00 84.56 286 GLY A O 1
ATOM 2241 N N . PRO A 1 287 ? -4.488 10.054 -21.085 1.00 87.12 287 PRO A N 1
ATOM 2242 C CA . PRO A 1 287 ? -4.026 10.198 -22.459 1.00 87.12 287 PRO A CA 1
ATOM 2243 C C . PRO A 1 287 ? -2.901 9.211 -22.778 1.00 87.12 287 PRO A C 1
ATOM 2245 O O . PRO A 1 287 ? -1.883 9.166 -22.086 1.00 87.12 287 PRO A O 1
ATOM 2248 N N . SER A 1 288 ? -3.072 8.432 -23.835 1.00 86.88 288 SER A N 1
ATOM 2249 C CA . SER A 1 288 ? -2.073 7.477 -24.298 1.00 86.88 288 SER A CA 1
ATOM 2250 C C . SER A 1 288 ? -1.078 8.112 -25.266 1.00 86.88 288 SER A C 1
ATOM 2252 O O . SER A 1 288 ? -1.349 9.128 -25.902 1.00 86.88 288 SER A O 1
ATOM 2254 N N . PHE A 1 289 ? 0.097 7.496 -25.391 1.00 83.56 289 PHE A N 1
ATOM 2255 C CA . PHE A 1 289 ? 1.107 7.914 -26.363 1.00 83.56 289 PHE A CA 1
ATOM 2256 C C . PHE A 1 289 ? 0.719 7.555 -27.802 1.00 83.56 289 PHE A C 1
ATOM 2258 O O . PHE A 1 289 ? 1.052 8.282 -28.733 1.00 83.56 289 PHE A O 1
ATOM 2265 N N . CYS A 1 290 ? 0.007 6.439 -27.985 1.00 76.56 290 CYS A N 1
ATOM 2266 C CA . CYS A 1 290 ? -0.570 6.047 -29.268 1.00 76.56 290 CYS A CA 1
ATOM 2267 C C . CYS A 1 290 ? -2.094 6.038 -29.157 1.00 76.56 290 CYS A C 1
ATOM 2269 O O . CYS A 1 290 ? -2.640 5.489 -28.195 1.00 76.56 290 CYS A O 1
ATOM 2271 N N . GLU A 1 291 ? -2.779 6.606 -30.146 1.00 76.06 291 GLU A N 1
ATOM 2272 C CA . GLU A 1 291 ? -4.240 6.558 -30.215 1.00 76.06 291 GLU A CA 1
ATOM 2273 C C . GLU A 1 291 ? -4.738 5.103 -30.189 1.00 76.06 291 GLU A C 1
ATOM 2275 O O . GLU A 1 291 ? -4.230 4.240 -30.905 1.00 76.06 291 GLU A O 1
ATOM 2280 N N . GLY A 1 292 ? -5.716 4.821 -29.323 1.00 73.19 292 GLY A N 1
ATOM 2281 C CA . GLY A 1 292 ? -6.323 3.493 -29.195 1.00 73.19 292 GLY A CA 1
ATOM 2282 C C . GLY A 1 292 ? -5.548 2.467 -28.354 1.00 73.19 292 GLY A C 1
ATOM 2283 O O . GLY A 1 292 ? -5.954 1.307 -28.323 1.00 73.19 292 GLY A O 1
ATOM 2284 N N . SER A 1 293 ? -4.468 2.848 -27.661 1.00 80.00 293 SER A N 1
ATOM 2285 C CA . SER A 1 293 ? -3.747 1.971 -26.718 1.00 80.00 293 SER A CA 1
ATOM 2286 C C . SER A 1 293 ? -3.694 2.560 -25.304 1.00 80.00 293 SER A C 1
ATOM 2288 O O . SER A 1 293 ? -3.999 3.731 -25.126 1.00 80.00 293 SER A O 1
ATOM 2290 N N . ASN A 1 294 ? -3.271 1.787 -24.294 1.00 83.81 294 ASN A N 1
ATOM 2291 C CA . ASN A 1 294 ? -2.952 2.315 -22.955 1.00 83.81 294 ASN A CA 1
ATOM 2292 C C . ASN A 1 294 ? -1.435 2.473 -22.753 1.00 83.81 294 ASN A C 1
ATOM 2294 O O . ASN A 1 294 ? -0.928 2.444 -21.627 1.00 83.81 294 ASN A O 1
ATOM 2298 N N . VAL A 1 295 ? -0.697 2.615 -23.859 1.00 91.38 295 VAL A N 1
ATOM 2299 C CA . VAL A 1 295 ? 0.760 2.689 -23.843 1.00 91.38 295 VAL A CA 1
ATOM 2300 C C . VAL A 1 295 ? 1.207 4.081 -23.442 1.00 91.38 295 VAL A C 1
ATOM 2302 O O . VAL A 1 295 ? 0.791 5.078 -24.034 1.00 91.38 295 VAL A O 1
ATOM 2305 N N . ILE A 1 296 ? 2.121 4.137 -22.482 1.00 93.62 296 ILE A N 1
ATOM 2306 C CA . ILE A 1 296 ? 2.748 5.378 -22.040 1.00 93.62 296 ILE A CA 1
ATOM 2307 C C . ILE A 1 296 ? 4.269 5.231 -21.902 1.00 93.62 296 ILE A C 1
ATOM 2309 O O . ILE A 1 296 ? 4.759 4.145 -21.569 1.00 93.62 296 ILE A O 1
ATOM 2313 N N . PRO A 1 297 ? 5.034 6.313 -22.121 1.00 94.56 297 PRO A N 1
ATOM 2314 C CA . PRO A 1 297 ? 6.460 6.339 -21.838 1.00 94.56 297 PRO A CA 1
ATOM 2315 C C . PRO A 1 297 ? 6.709 6.476 -20.333 1.00 94.56 297 PRO A C 1
ATOM 2317 O O . PRO A 1 297 ? 6.226 7.406 -19.687 1.00 94.56 297 PRO A O 1
ATOM 2320 N N . ILE A 1 298 ? 7.522 5.579 -19.778 1.00 95.62 298 ILE A N 1
ATOM 2321 C CA . ILE A 1 298 ? 8.040 5.664 -18.412 1.00 95.62 298 ILE A CA 1
ATOM 2322 C C . ILE A 1 298 ? 9.507 6.108 -18.466 1.00 95.62 298 ILE A C 1
ATOM 2324 O O . ILE A 1 298 ? 10.375 5.281 -18.773 1.00 95.62 298 ILE A O 1
ATOM 2328 N N . PRO A 1 299 ? 9.809 7.392 -18.198 1.00 94.88 299 PRO A N 1
ATOM 2329 C CA . PRO A 1 299 ? 11.179 7.889 -18.196 1.00 94.88 299 PRO A CA 1
ATOM 2330 C C . PRO A 1 299 ? 11.933 7.476 -16.919 1.00 94.88 299 PRO A C 1
ATOM 2332 O O . PRO A 1 299 ? 11.310 7.183 -15.889 1.00 94.88 299 PRO A O 1
ATOM 2335 N N . PRO A 1 300 ? 13.279 7.487 -16.939 1.00 94.06 300 PRO A N 1
ATOM 2336 C CA . PRO A 1 300 ? 14.077 7.402 -15.724 1.00 94.06 300 PRO A CA 1
ATOM 2337 C C . PRO A 1 300 ? 13.700 8.505 -14.729 1.00 94.06 300 PRO A C 1
ATOM 2339 O O . PRO A 1 300 ? 13.521 9.665 -15.099 1.00 94.06 300 PRO A O 1
ATOM 2342 N N . GLN A 1 301 ? 13.612 8.151 -13.450 1.00 91.94 301 GLN A N 1
ATOM 2343 C CA . GLN A 1 301 ? 13.417 9.102 -12.362 1.00 91.94 301 GLN A CA 1
ATOM 2344 C C . GLN A 1 301 ? 14.698 9.254 -11.562 1.00 91.94 301 GLN A C 1
ATOM 2346 O O . GLN A 1 301 ? 15.444 8.293 -11.393 1.00 91.94 301 GLN A O 1
ATOM 2351 N N . THR A 1 302 ? 14.926 10.458 -11.043 1.00 91.25 302 THR A N 1
ATOM 2352 C CA . THR A 1 302 ? 16.067 10.773 -10.185 1.00 91.25 302 THR A CA 1
ATOM 2353 C C . THR A 1 302 ? 15.587 11.047 -8.773 1.00 91.25 302 THR A C 1
ATOM 2355 O O . THR A 1 302 ? 14.718 11.888 -8.555 1.00 91.25 302 THR A O 1
ATOM 2358 N N . VAL A 1 303 ? 16.190 10.369 -7.805 1.00 83.38 303 VAL A N 1
ATOM 2359 C CA . VAL A 1 303 ? 15.942 10.573 -6.377 1.00 83.38 303 VAL A CA 1
ATOM 2360 C C . VAL A 1 303 ? 17.219 11.002 -5.690 1.00 83.38 303 VAL A C 1
ATOM 2362 O O . VAL A 1 303 ? 18.299 10.484 -5.970 1.00 83.38 303 VAL A O 1
ATOM 2365 N N . ASN A 1 304 ? 17.069 11.964 -4.786 1.00 86.75 304 ASN A N 1
ATOM 2366 C CA . ASN A 1 304 ? 18.155 12.553 -4.022 1.00 86.75 304 ASN A CA 1
ATOM 2367 C C . ASN A 1 304 ? 17.895 12.318 -2.536 1.00 86.75 304 ASN A C 1
ATOM 2369 O O . ASN A 1 304 ? 16.765 12.484 -2.076 1.00 86.75 304 ASN A O 1
ATOM 2373 N N . TRP A 1 305 ? 18.931 11.974 -1.781 1.00 81.38 305 TRP A N 1
ATOM 2374 C CA . TRP A 1 305 ? 18.862 11.867 -0.326 1.00 81.38 305 TRP A CA 1
ATOM 2375 C C . TRP A 1 305 ? 20.199 12.252 0.302 1.00 81.38 305 TRP A C 1
ATOM 2377 O O . TRP A 1 305 ? 21.223 12.341 -0.374 1.00 81.38 305 TRP A O 1
ATOM 2387 N N . LYS A 1 306 ? 20.201 12.480 1.616 1.00 81.31 306 LYS A N 1
ATOM 2388 C CA . LYS A 1 306 ? 21.428 12.669 2.394 1.00 81.31 306 LYS A CA 1
ATOM 2389 C C . LYS A 1 306 ? 21.628 11.485 3.327 1.00 81.31 306 LYS A C 1
ATOM 2391 O O . LYS A 1 306 ? 20.673 11.003 3.933 1.00 81.31 306 LYS A O 1
ATOM 2396 N N . THR A 1 307 ? 22.859 11.003 3.432 1.00 75.06 307 THR A N 1
ATOM 2397 C CA . THR A 1 307 ? 23.222 10.007 4.446 1.00 75.06 307 THR A CA 1
ATOM 2398 C C . THR A 1 307 ? 23.300 10.653 5.829 1.00 75.06 307 THR A C 1
ATOM 2400 O O . THR A 1 307 ? 23.389 11.875 5.957 1.00 75.06 307 THR A O 1
ATOM 2403 N N . SER A 1 308 ? 23.333 9.831 6.880 1.00 71.75 308 SER A N 1
ATOM 2404 C CA . SER A 1 308 ? 23.606 10.286 8.252 1.00 71.75 308 SER A CA 1
ATOM 2405 C C . SER A 1 308 ? 24.962 10.989 8.391 1.00 71.75 308 SER A C 1
ATOM 2407 O O . SER A 1 308 ? 25.110 11.863 9.235 1.00 71.75 308 SER A O 1
ATOM 2409 N N . SER A 1 309 ? 25.928 10.660 7.527 1.00 76.06 309 SER A N 1
ATOM 2410 C CA . SER A 1 309 ? 27.226 11.338 7.417 1.00 76.06 309 SER A CA 1
ATOM 2411 C C . SER A 1 309 ? 27.172 12.678 6.665 1.00 76.06 309 SER A C 1
ATOM 2413 O O . SER A 1 309 ? 28.210 13.297 6.454 1.00 76.06 309 SER A O 1
ATOM 2415 N N . GLY A 1 310 ? 25.992 13.121 6.215 1.00 77.94 310 GLY A N 1
ATOM 2416 C CA . GLY A 1 310 ? 25.804 14.371 5.473 1.00 77.94 310 GLY A CA 1
ATOM 2417 C C . GLY A 1 310 ? 26.128 14.295 3.975 1.00 77.94 310 GLY A C 1
ATOM 2418 O O . GLY A 1 310 ? 26.017 15.303 3.278 1.00 77.94 310 GLY A O 1
ATOM 2419 N N . THR A 1 311 ? 26.492 13.123 3.449 1.00 84.31 311 THR A N 1
ATOM 2420 C CA . THR A 1 311 ? 26.839 12.934 2.033 1.00 84.31 311 THR A CA 1
ATOM 2421 C C . THR A 1 311 ? 25.593 13.025 1.152 1.00 84.31 311 THR A C 1
ATOM 2423 O O . THR A 1 311 ? 24.620 12.300 1.365 1.00 84.31 311 THR A O 1
ATOM 2426 N N . SER A 1 312 ? 25.629 13.894 0.137 1.00 88.12 312 SER A N 1
ATOM 2427 C CA . SER A 1 312 ? 24.554 14.022 -0.854 1.00 88.12 312 SER A CA 1
ATOM 2428 C C . SER A 1 312 ? 24.612 12.877 -1.866 1.00 88.12 312 SER A C 1
ATOM 2430 O O . SER A 1 312 ? 25.594 12.724 -2.594 1.00 88.12 312 SER A O 1
ATOM 2432 N N . CYS A 1 313 ? 23.558 12.074 -1.911 1.00 86.94 313 CYS A N 1
ATOM 2433 C CA . CYS A 1 313 ? 23.440 10.890 -2.749 1.00 86.94 313 CYS A CA 1
ATOM 2434 C C . CYS A 1 313 ? 22.322 11.077 -3.778 1.00 86.94 313 CYS A C 1
ATOM 2436 O O . CYS A 1 313 ? 21.268 11.630 -3.463 1.00 86.94 313 CYS A O 1
ATOM 2438 N N . GLN A 1 314 ? 22.547 10.602 -5.001 1.00 90.94 314 GLN A N 1
ATOM 2439 C CA . GLN A 1 314 ? 21.603 10.695 -6.108 1.00 90.94 314 GLN A CA 1
ATOM 2440 C C . GLN A 1 314 ? 21.628 9.419 -6.945 1.00 90.94 314 GLN A C 1
ATOM 2442 O O . GLN A 1 314 ? 22.686 9.051 -7.458 1.00 90.94 314 GLN A O 1
ATOM 2447 N N . ARG A 1 315 ? 20.458 8.797 -7.135 1.00 90.81 315 ARG A N 1
ATOM 2448 C CA . ARG A 1 315 ? 20.262 7.654 -8.037 1.00 90.81 315 ARG A CA 1
ATOM 2449 C C . ARG A 1 315 ? 19.222 7.991 -9.098 1.00 90.81 315 ARG A C 1
ATOM 2451 O O . ARG A 1 315 ? 18.131 8.446 -8.762 1.00 90.81 315 ARG A O 1
ATOM 2458 N N . THR A 1 316 ? 19.540 7.685 -10.350 1.00 92.62 316 THR A N 1
ATOM 2459 C CA . THR A 1 316 ? 18.612 7.749 -11.480 1.00 92.62 316 THR A CA 1
ATOM 2460 C C . THR A 1 316 ? 18.372 6.352 -12.034 1.00 92.62 316 THR A C 1
ATOM 2462 O O . THR A 1 316 ? 19.327 5.632 -12.336 1.00 92.62 316 THR A O 1
ATOM 2465 N N . GLN A 1 317 ? 17.109 5.952 -12.164 1.00 93.50 317 GLN A N 1
ATOM 2466 C CA . GLN A 1 317 ? 16.695 4.665 -12.728 1.00 93.50 317 GLN A CA 1
ATOM 2467 C C . GLN A 1 317 ? 15.230 4.719 -13.177 1.00 93.50 317 GLN A C 1
ATOM 2469 O O . GLN A 1 317 ? 14.441 5.522 -12.683 1.00 93.50 317 GLN A O 1
ATOM 2474 N N . ILE A 1 318 ? 14.847 3.832 -14.090 1.00 94.12 318 ILE A N 1
ATOM 2475 C CA . ILE A 1 318 ? 13.447 3.625 -14.470 1.00 94.12 318 ILE A CA 1
ATOM 2476 C C . ILE A 1 318 ? 12.687 2.966 -13.304 1.00 94.12 318 ILE A C 1
ATOM 2478 O O . ILE A 1 318 ? 13.124 1.919 -12.819 1.00 94.12 318 ILE A O 1
ATOM 2482 N N . PRO A 1 319 ? 11.543 3.515 -12.857 1.00 89.56 319 PRO A N 1
ATOM 2483 C CA . PRO A 1 319 ? 10.801 3.014 -11.698 1.00 89.56 319 PRO A CA 1
ATOM 2484 C C . PRO A 1 319 ? 9.961 1.764 -12.031 1.00 89.56 319 PRO A C 1
ATOM 2486 O O . PRO A 1 319 ? 8.764 1.722 -11.749 1.00 89.56 319 PRO A O 1
ATOM 2489 N N . LEU A 1 320 ? 10.562 0.743 -12.647 1.00 85.50 320 LEU A N 1
ATOM 2490 C CA . LEU A 1 320 ? 9.897 -0.498 -13.054 1.00 85.50 320 LEU A CA 1
ATOM 2491 C C . LEU A 1 320 ? 10.589 -1.730 -12.463 1.00 85.50 320 LEU A C 1
ATOM 2493 O O . LEU A 1 320 ? 11.810 -1.776 -12.336 1.00 85.50 320 LEU A O 1
ATOM 2497 N N . LEU A 1 321 ? 9.801 -2.764 -12.168 1.00 79.06 321 LEU A N 1
ATOM 2498 C CA . LEU A 1 321 ? 10.288 -4.081 -11.750 1.00 79.06 321 LEU A CA 1
ATOM 2499 C C . LEU A 1 321 ? 9.594 -5.187 -12.553 1.00 79.06 321 LEU A C 1
ATOM 2501 O O . LEU A 1 321 ? 8.400 -5.081 -12.820 1.00 79.06 321 LEU A O 1
ATOM 2505 N N . LEU A 1 322 ? 10.302 -6.273 -12.879 1.00 70.56 322 LEU A N 1
ATOM 2506 C CA . LEU A 1 322 ? 9.687 -7.495 -13.411 1.00 70.56 322 LEU A CA 1
ATOM 2507 C C . LEU A 1 322 ? 8.705 -8.106 -12.404 1.00 70.56 322 LEU A C 1
ATOM 2509 O O . LEU A 1 322 ? 9.027 -8.233 -11.224 1.00 70.56 322 LEU A O 1
ATOM 2513 N N . CYS A 1 323 ? 7.530 -8.532 -12.870 1.00 66.50 323 CYS A N 1
ATOM 2514 C CA . CYS A 1 323 ? 6.474 -9.042 -11.992 1.00 66.50 323 CYS A CA 1
ATOM 2515 C C . CYS A 1 323 ? 5.685 -10.245 -12.552 1.00 66.50 323 CYS A C 1
ATOM 2517 O O . CYS A 1 323 ? 4.533 -10.465 -12.184 1.00 66.50 323 CYS A O 1
ATOM 2519 N N . TRP A 1 324 ? 6.284 -11.087 -13.404 1.00 52.91 324 TRP A N 1
ATOM 2520 C CA . TRP A 1 324 ? 5.625 -12.320 -13.876 1.00 52.91 324 TRP A CA 1
ATOM 2521 C C . TRP A 1 324 ? 5.336 -13.350 -12.779 1.00 52.91 324 TRP A C 1
ATOM 2523 O O . TRP A 1 324 ? 4.432 -14.179 -12.904 1.00 52.91 324 TRP A O 1
ATOM 2533 N N . ALA A 1 325 ? 6.172 -13.369 -11.756 1.00 32.91 325 ALA A N 1
ATOM 2534 C CA . ALA A 1 325 ? 6.062 -14.178 -10.572 1.00 32.91 325 ALA A CA 1
ATOM 2535 C C . ALA A 1 325 ? 6.178 -13.241 -9.378 1.00 32.91 325 ALA A C 1
ATOM 2537 O O . ALA A 1 325 ? 7.242 -12.716 -9.059 1.00 32.91 325 ALA A O 1
ATOM 2538 N N . ILE A 1 326 ? 5.064 -13.065 -8.688 1.00 38.16 326 ILE A N 1
ATOM 2539 C CA . ILE A 1 326 ? 5.100 -12.652 -7.295 1.00 38.16 326 ILE A CA 1
ATOM 2540 C C . ILE A 1 326 ? 5.129 -13.936 -6.460 1.00 38.16 326 ILE A C 1
ATOM 2542 O O . ILE A 1 326 ? 4.506 -14.932 -6.839 1.00 38.16 326 ILE A O 1
ATOM 2546 N N . THR A 1 327 ? 5.935 -13.988 -5.396 1.00 28.88 327 THR A N 1
ATOM 2547 C CA . THR A 1 327 ? 6.238 -15.241 -4.692 1.00 28.88 327 THR A CA 1
ATOM 2548 C C . THR A 1 327 ? 4.974 -15.902 -4.139 1.00 28.88 327 THR A C 1
ATOM 2550 O O . THR A 1 327 ? 4.447 -15.519 -3.099 1.00 28.88 327 THR A O 1
ATOM 2553 N N . PHE A 1 328 ? 4.529 -16.966 -4.809 1.00 27.09 328 PHE A N 1
ATOM 2554 C CA . PHE A 1 328 ? 3.568 -17.933 -4.290 1.00 27.09 328 PHE A CA 1
ATOM 2555 C C . PHE A 1 328 ? 4.316 -19.025 -3.524 1.00 27.09 328 PHE A C 1
ATOM 2557 O O . PHE A 1 328 ? 5.154 -19.727 -4.098 1.00 27.09 328 PHE A O 1
ATOM 2564 N N . ARG A 1 329 ? 3.951 -19.269 -2.261 1.00 25.80 329 ARG A N 1
ATOM 2565 C CA . ARG A 1 329 ? 4.193 -20.578 -1.640 1.00 25.80 329 ARG A CA 1
ATOM 2566 C C . ARG A 1 329 ? 2.929 -21.167 -1.035 1.00 25.80 329 ARG A C 1
ATOM 2568 O O . ARG A 1 329 ? 2.140 -20.489 -0.386 1.00 25.80 329 ARG A O 1
ATOM 2575 N N . LYS A 1 330 ? 2.813 -22.482 -1.258 1.00 27.95 330 LYS A N 1
ATOM 2576 C CA . LYS A 1 330 ? 1.906 -23.421 -0.596 1.00 27.95 330 LYS A CA 1
ATOM 2577 C C . LYS A 1 330 ? 1.893 -23.174 0.912 1.00 27.95 330 LYS A C 1
ATOM 2579 O O . LYS A 1 330 ? 2.941 -23.046 1.542 1.00 27.95 330 LYS A O 1
ATOM 2584 N N . THR A 1 331 ? 0.684 -23.171 1.454 1.00 25.97 331 THR A N 1
ATOM 2585 C CA . THR A 1 331 ? 0.365 -23.172 2.880 1.00 25.97 331 THR A CA 1
ATOM 2586 C C . THR A 1 331 ? 1.313 -24.076 3.682 1.00 25.97 331 THR A C 1
ATOM 2588 O O . THR A 1 331 ? 1.398 -25.277 3.405 1.00 25.97 331 THR A O 1
ATOM 2591 N N . PRO A 1 332 ? 1.996 -23.569 4.727 1.00 29.72 332 PRO A N 1
ATOM 2592 C CA . PRO A 1 332 ? 2.548 -24.441 5.748 1.00 29.72 332 PRO A CA 1
ATOM 2593 C C . PRO A 1 332 ? 1.367 -25.123 6.441 1.00 29.72 332 PRO A C 1
ATOM 2595 O O . PRO A 1 332 ? 0.507 -24.457 7.020 1.00 29.72 332 PRO A O 1
ATOM 2598 N N . LYS A 1 333 ? 1.315 -26.457 6.383 1.00 29.59 333 LYS A N 1
ATOM 2599 C CA . LYS A 1 333 ? 0.255 -27.262 7.012 1.00 29.59 333 LYS A CA 1
ATOM 2600 C C . LYS A 1 333 ? 0.120 -27.029 8.527 1.00 29.59 333 LYS A C 1
ATOM 2602 O O . LYS A 1 333 ? -0.918 -27.368 9.075 1.00 29.59 333 LYS A O 1
ATOM 2607 N N . ASN A 1 334 ? 1.074 -26.362 9.184 1.00 29.59 334 ASN A N 1
ATOM 2608 C CA . ASN A 1 334 ? 1.047 -26.063 10.615 1.00 29.59 334 ASN A CA 1
ATOM 2609 C C . ASN A 1 334 ? 1.450 -24.603 10.886 1.00 29.59 334 ASN A C 1
ATOM 2611 O O . ASN A 1 334 ? 2.622 -24.242 10.771 1.00 29.59 334 ASN A O 1
ATOM 2615 N N . TRP A 1 335 ? 0.480 -23.769 11.269 1.00 29.00 335 TRP A N 1
ATOM 2616 C CA . TRP A 1 335 ? 0.700 -22.386 11.700 1.00 29.00 335 TRP A CA 1
ATOM 2617 C C . TRP A 1 335 ? 0.571 -22.285 13.224 1.00 29.00 335 TRP A C 1
ATOM 2619 O O . TRP A 1 335 ? -0.484 -22.572 13.784 1.00 29.00 335 TRP A O 1
ATOM 2629 N N . LYS A 1 336 ? 1.651 -21.863 13.886 1.00 23.91 336 LYS A N 1
ATOM 2630 C CA . LYS A 1 336 ? 1.645 -21.285 15.235 1.00 23.91 336 LYS A CA 1
ATOM 2631 C C . LYS A 1 336 ? 2.340 -19.928 15.123 1.00 23.91 336 LYS A C 1
ATOM 2633 O O . LYS A 1 336 ? 3.552 -19.897 14.906 1.00 23.91 336 LYS A O 1
ATOM 2638 N N . VAL A 1 337 ? 1.591 -18.829 15.261 1.00 29.03 337 VAL A N 1
ATOM 2639 C CA . VAL A 1 337 ? 2.184 -17.502 15.497 1.00 29.03 337 VAL A CA 1
ATOM 2640 C C . VAL A 1 337 ? 2.878 -17.579 16.848 1.00 29.03 337 VAL A C 1
ATOM 2642 O O . VAL A 1 337 ? 2.221 -17.761 17.872 1.00 29.03 337 VAL A O 1
ATOM 2645 N N . ARG A 1 338 ? 4.201 -17.445 16.889 1.00 28.62 338 ARG A N 1
ATOM 2646 C CA . ARG A 1 338 ? 4.850 -17.032 18.132 1.00 28.62 338 ARG A CA 1
ATOM 2647 C C . ARG A 1 338 ? 4.796 -15.504 18.163 1.00 28.62 338 ARG A C 1
ATOM 2649 O O . ARG A 1 338 ? 5.402 -14.869 17.312 1.00 28.62 338 ARG A O 1
ATOM 2656 N N . ARG A 1 339 ? 4.067 -14.975 19.157 1.00 29.66 339 ARG A N 1
ATOM 2657 C CA . ARG A 1 339 ? 4.013 -13.572 19.631 1.00 29.66 339 ARG A CA 1
ATOM 2658 C C . ARG A 1 339 ? 3.009 -12.556 19.049 1.00 29.66 339 ARG A C 1
ATOM 2660 O O . ARG A 1 339 ? 3.143 -11.378 19.355 1.00 29.66 339 ARG A O 1
ATOM 2667 N N . THR A 1 340 ? 1.909 -12.954 18.402 1.00 31.45 340 THR A N 1
ATOM 2668 C CA . THR A 1 340 ? 0.740 -12.042 18.289 1.00 31.45 340 THR A CA 1
ATOM 2669 C C . THR A 1 340 ? -0.572 -12.828 18.233 1.00 31.45 340 THR A C 1
ATOM 2671 O O . THR A 1 340 ? -0.732 -13.711 17.392 1.00 31.45 340 THR A O 1
ATOM 2674 N N . LYS A 1 341 ? -1.493 -12.567 19.173 1.00 30.00 341 LYS A N 1
ATOM 2675 C CA . LYS A 1 341 ? -2.779 -13.277 19.303 1.00 30.00 341 LYS A CA 1
ATOM 2676 C C . LYS A 1 341 ? -3.792 -12.738 18.276 1.00 30.00 341 LYS A C 1
ATOM 2678 O O . LYS A 1 341 ? -4.651 -11.942 18.625 1.00 30.00 341 LYS A O 1
ATOM 2683 N N . PHE A 1 342 ? -3.695 -13.155 17.014 1.00 32.69 342 PHE A N 1
ATOM 2684 C CA . PHE A 1 342 ? -4.756 -12.925 16.021 1.00 32.69 342 PHE A CA 1
ATOM 2685 C C . PHE A 1 342 ? -5.612 -14.183 15.850 1.00 32.69 342 PHE A C 1
ATOM 2687 O O . PHE A 1 342 ? -5.077 -15.284 15.688 1.00 32.69 342 PHE A O 1
ATOM 2694 N N . LYS A 1 343 ? -6.940 -14.025 15.847 1.00 33.97 343 LYS A N 1
ATOM 2695 C CA . LYS A 1 343 ? -7.881 -15.098 15.501 1.00 33.97 343 LYS A CA 1
ATOM 2696 C C . LYS A 1 343 ? -8.095 -15.102 13.984 1.00 33.97 343 LYS A C 1
ATOM 2698 O O . LYS A 1 343 ? -8.495 -14.091 13.414 1.00 33.97 343 LYS A O 1
ATOM 2703 N N . ILE A 1 344 ? -7.818 -16.234 13.338 1.00 34.53 344 ILE A N 1
ATOM 2704 C CA . ILE A 1 344 ? -7.992 -16.423 11.889 1.00 34.53 344 ILE A CA 1
ATOM 2705 C C . ILE A 1 344 ? -9.309 -17.164 11.652 1.00 34.53 344 ILE A C 1
ATOM 27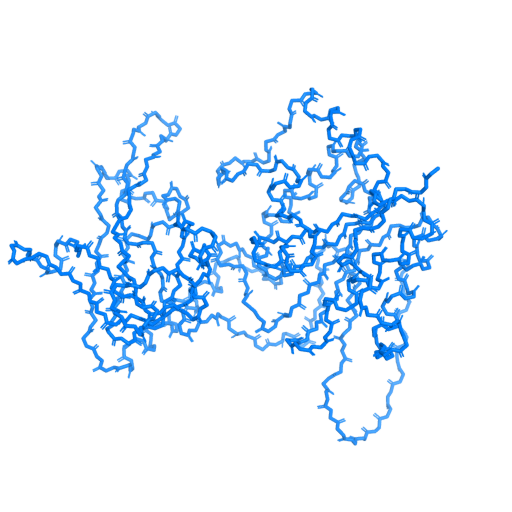07 O O . ILE A 1 344 ? -9.496 -18.258 12.188 1.00 34.53 344 ILE A O 1
ATOM 2711 N N . ILE A 1 345 ? -10.194 -16.599 10.830 1.00 35.41 345 ILE A N 1
ATOM 2712 C CA . ILE A 1 345 ? -11.408 -17.267 10.343 1.00 35.41 345 ILE A CA 1
ATOM 2713 C C . ILE A 1 345 ? -11.229 -17.498 8.835 1.00 35.41 345 ILE A C 1
ATOM 2715 O O . ILE A 1 345 ? -10.953 -16.562 8.092 1.00 35.41 345 ILE A O 1
ATOM 2719 N N . GLY A 1 346 ? -11.306 -18.762 8.400 1.00 33.09 346 GLY A N 1
ATOM 2720 C CA . GLY A 1 346 ? -11.090 -19.166 7.004 1.00 33.09 346 GLY A CA 1
ATOM 2721 C C . GLY A 1 346 ? -10.273 -20.453 6.863 1.00 33.09 346 GLY A C 1
ATOM 2722 O O . GLY A 1 346 ? -9.071 -20.427 6.599 1.00 33.09 346 GLY A O 1
ATOM 2723 N N . ARG A 1 347 ? -10.924 -21.609 7.026 1.00 33.84 347 ARG A N 1
ATOM 2724 C CA . ARG A 1 347 ? -10.389 -22.920 6.623 1.00 33.84 347 ARG A CA 1
ATOM 2725 C C . ARG A 1 347 ? -11.531 -23.795 6.120 1.00 33.84 347 ARG A C 1
ATOM 2727 O O . ARG A 1 347 ? -12.123 -24.521 6.907 1.00 33.84 347 ARG A O 1
ATOM 2734 N N . ARG A 1 348 ? -11.777 -23.771 4.810 1.00 32.50 348 ARG A N 1
ATOM 2735 C CA . ARG A 1 348 ? -12.163 -24.947 4.018 1.00 32.50 348 ARG A CA 1
ATOM 2736 C C . ARG A 1 348 ? -12.101 -24.593 2.540 1.00 32.50 348 ARG A C 1
ATOM 2738 O O . ARG A 1 348 ? -12.739 -23.663 2.064 1.00 32.50 348 ARG A O 1
ATOM 2745 N N . SER A 1 349 ? -11.252 -25.325 1.835 1.00 27.88 349 SER A N 1
ATOM 2746 C CA . SER A 1 349 ? -11.313 -25.438 0.391 1.00 27.88 349 SER A CA 1
ATOM 2747 C C . SER A 1 349 ? -12.711 -25.909 0.009 1.00 27.88 349 SER A C 1
ATOM 2749 O O . SER A 1 349 ? -13.214 -26.869 0.587 1.00 27.88 349 SER A O 1
ATOM 2751 N N . PHE A 1 350 ? -13.293 -25.240 -0.976 1.00 27.92 350 PHE A N 1
ATOM 2752 C CA . PHE A 1 350 ? -14.339 -25.773 -1.829 1.00 27.92 350 PHE A CA 1
ATOM 2753 C C . PHE A 1 350 ? -13.936 -27.183 -2.283 1.00 27.92 350 PHE A C 1
ATOM 2755 O O . PHE A 1 350 ? -13.003 -27.346 -3.069 1.00 27.92 350 PHE A O 1
ATOM 2762 N N . ALA A 1 351 ? -14.594 -28.187 -1.721 1.00 21.61 351 ALA A N 1
ATOM 2763 C CA . ALA A 1 351 ? -14.629 -29.549 -2.215 1.00 21.61 351 ALA A CA 1
ATOM 2764 C C . ALA A 1 351 ? -16.029 -30.071 -1.898 1.00 21.61 351 ALA A C 1
ATOM 2766 O O . ALA A 1 351 ? -16.427 -30.166 -0.737 1.00 21.61 351 ALA A O 1
ATOM 2767 N N . VAL A 1 352 ? -16.786 -30.321 -2.960 1.00 28.33 352 VAL A N 1
ATOM 2768 C CA . VAL A 1 352 ? -18.014 -31.106 -2.917 1.00 28.33 352 VAL A CA 1
ATOM 2769 C C . VAL A 1 352 ? -17.626 -32.525 -2.481 1.00 28.33 352 VAL A C 1
ATOM 2771 O O . VAL A 1 352 ? -16.656 -33.080 -2.991 1.00 28.33 352 VAL A O 1
ATOM 2774 N N . ASN A 1 353 ? -18.412 -33.069 -1.551 1.00 25.03 353 ASN A N 1
ATOM 2775 C CA . ASN A 1 353 ? -18.401 -34.422 -0.984 1.00 25.03 353 ASN A CA 1
ATOM 2776 C C . ASN A 1 353 ? -17.421 -34.735 0.163 1.00 25.03 353 ASN A C 1
ATOM 2778 O O . ASN A 1 353 ? -16.207 -34.788 0.001 1.00 25.03 353 ASN A O 1
ATOM 2782 N N . GLY A 1 354 ? -18.020 -35.124 1.297 1.00 25.66 354 GLY A N 1
ATOM 2783 C CA . GLY A 1 354 ? -17.519 -36.249 2.088 1.00 25.66 354 GLY A CA 1
ATOM 2784 C C . GLY A 1 354 ? -16.954 -35.938 3.472 1.00 25.66 354 GLY A C 1
ATOM 2785 O O . GLY A 1 354 ? -15.757 -35.748 3.638 1.00 25.66 354 GLY A O 1
ATOM 2786 N N . SER A 1 355 ? -17.813 -36.103 4.478 1.00 22.56 355 SER A N 1
ATOM 2787 C CA . SER A 1 355 ? -17.508 -36.465 5.872 1.00 22.56 355 SER A CA 1
ATOM 2788 C C . SER A 1 355 ? -16.970 -35.401 6.846 1.00 22.56 355 SER A C 1
ATOM 2790 O O . SER A 1 355 ? -16.003 -34.672 6.646 1.00 22.56 355 SER A O 1
ATOM 2792 N N . SER A 1 356 ? -17.691 -35.359 7.963 1.00 32.12 356 SER A N 1
ATOM 2793 C CA . SER A 1 356 ? -17.560 -34.542 9.158 1.00 32.12 356 SER A CA 1
ATOM 2794 C C . SER A 1 356 ? -16.249 -34.726 9.921 1.00 32.12 356 SER A C 1
ATOM 2796 O O . SER A 1 356 ? -15.774 -35.843 10.084 1.00 32.12 356 SER A O 1
ATOM 2798 N N . THR A 1 357 ? -15.793 -33.665 10.586 1.00 22.53 357 THR A N 1
ATOM 2799 C CA . THR A 1 357 ? -15.329 -33.754 11.983 1.00 22.53 357 THR A CA 1
ATOM 2800 C C . THR A 1 357 ? -15.416 -32.379 12.641 1.00 22.53 357 THR A C 1
ATOM 2802 O O . THR A 1 357 ? -14.964 -31.367 12.100 1.00 22.53 357 THR A O 1
ATOM 2805 N N . LYS A 1 358 ? -16.082 -32.359 13.799 1.00 31.31 358 LYS A N 1
ATOM 2806 C CA . LYS A 1 358 ? -16.173 -31.242 14.740 1.00 31.31 358 LYS A CA 1
ATOM 2807 C C . LYS A 1 358 ? -14.791 -30.995 15.349 1.00 31.31 358 LYS A C 1
ATOM 2809 O O . LYS A 1 358 ? -14.109 -31.942 15.728 1.00 31.31 358 LYS A O 1
ATOM 2814 N N . SER A 1 359 ? -14.395 -29.738 15.505 1.00 22.14 359 SER A N 1
ATOM 2815 C CA . SER A 1 359 ? -13.405 -29.351 16.518 1.00 22.14 359 SER A CA 1
ATOM 2816 C C . SER A 1 359 ? -13.564 -27.865 16.824 1.00 22.14 359 SER A C 1
ATOM 2818 O O . SER A 1 359 ? -13.046 -26.988 16.138 1.00 22.14 359 SER A O 1
ATOM 2820 N N . VAL A 1 360 ? -14.349 -27.604 17.866 1.00 23.45 360 VAL A N 1
ATOM 2821 C CA . VAL A 1 360 ? -14.363 -26.339 18.596 1.00 23.45 360 VAL A CA 1
ATOM 2822 C C . VAL A 1 360 ? -13.039 -26.262 19.349 1.00 23.45 360 VAL A C 1
ATOM 2824 O O . VAL A 1 360 ? -12.744 -27.150 20.143 1.00 23.45 360 VAL A O 1
ATOM 2827 N N . LEU A 1 361 ? -12.244 -25.217 19.117 1.00 20.59 361 LEU A N 1
ATOM 2828 C CA . LEU A 1 361 ? -11.111 -24.895 19.982 1.00 20.59 361 LEU A CA 1
ATOM 2829 C C . LEU A 1 361 ? -11.336 -23.508 20.587 1.00 20.59 361 LEU A C 1
ATOM 2831 O O . LEU A 1 361 ? -11.097 -22.474 19.964 1.00 20.59 361 LEU A O 1
ATOM 2835 N N . ARG A 1 362 ? -11.867 -23.530 21.810 1.00 26.42 362 ARG A N 1
ATOM 2836 C CA . ARG A 1 362 ? -11.881 -22.433 22.781 1.00 26.42 362 ARG A CA 1
ATOM 2837 C C . ARG A 1 362 ? -10.696 -22.662 23.706 1.00 26.42 362 ARG A C 1
ATOM 2839 O O . ARG A 1 362 ? -10.704 -23.699 24.352 1.00 26.42 362 ARG A O 1
ATOM 2846 N N . ILE A 1 363 ? -9.745 -21.735 23.803 1.00 21.94 363 ILE A N 1
ATOM 2847 C CA . ILE A 1 363 ? -8.854 -21.601 24.971 1.00 21.94 363 ILE A CA 1
ATOM 2848 C C . ILE A 1 363 ? -8.268 -20.170 24.981 1.00 21.94 363 ILE A C 1
ATOM 2850 O O . ILE A 1 363 ? -8.098 -19.595 23.901 1.00 21.94 363 ILE A O 1
ATOM 2854 N N . PRO A 1 364 ? -7.789 -19.693 26.137 1.00 28.61 364 PRO A N 1
ATOM 2855 C CA . PRO A 1 364 ? -8.488 -18.945 27.178 1.00 28.61 364 PRO A CA 1
ATOM 2856 C C . PRO A 1 364 ? -8.419 -17.420 26.986 1.00 28.61 364 PRO A C 1
ATOM 2858 O O . PRO A 1 364 ? -7.446 -16.921 26.362 1.00 28.61 364 PRO A O 1
#